Protein AF-A0A644X1V3-F1 (afdb_monomer_lite)

Structure (mmCIF, N/CA/C/O backbone):
data_AF-A0A644X1V3-F1
#
_entry.id   AF-A0A644X1V3-F1
#
loop_
_atom_site.group_PDB
_atom_site.id
_atom_site.type_symbol
_atom_site.label_atom_id
_atom_site.label_alt_id
_atom_site.label_comp_id
_atom_site.label_asym_id
_atom_site.label_entity_id
_atom_site.label_seq_id
_atom_site.pdbx_PDB_ins_code
_atom_site.Cartn_x
_atom_site.Cartn_y
_atom_site.Cartn_z
_atom_site.occupancy
_atom_site.B_iso_or_equiv
_atom_site.auth_seq_id
_atom_site.auth_comp_id
_atom_site.auth_asym_id
_atom_site.auth_atom_id
_atom_site.pdbx_PDB_model_num
ATOM 1 N N . MET A 1 1 ? 29.299 16.923 -28.410 1.00 40.97 1 MET A N 1
ATOM 2 C CA . MET A 1 1 ? 30.178 16.324 -29.440 1.00 40.97 1 MET A CA 1
ATOM 3 C C . MET A 1 1 ? 30.472 14.906 -29.011 1.00 40.97 1 MET A C 1
ATOM 5 O O . MET A 1 1 ? 30.813 14.714 -27.851 1.00 40.97 1 MET A O 1
ATOM 9 N N . ILE A 1 2 ? 30.303 13.938 -29.901 1.00 34.59 2 ILE A N 1
ATOM 10 C CA . ILE A 1 2 ? 30.653 12.537 -29.640 1.00 34.59 2 ILE A CA 1
ATOM 11 C C . ILE A 1 2 ? 31.732 12.106 -30.628 1.00 34.59 2 ILE A C 1
ATOM 13 O O . ILE A 1 2 ? 31.827 12.639 -31.734 1.00 34.59 2 ILE A O 1
ATOM 17 N N . LEU A 1 3 ? 32.589 11.189 -30.187 1.00 32.00 3 LEU A N 1
ATOM 18 C CA . LEU A 1 3 ? 33.641 10.607 -31.011 1.00 32.00 3 LEU A CA 1
ATOM 19 C C . LEU A 1 3 ? 33.051 9.443 -31.802 1.00 32.00 3 LEU A C 1
ATOM 21 O O . LEU A 1 3 ? 32.650 8.438 -31.219 1.00 32.00 3 LEU A O 1
ATOM 25 N N . VAL A 1 4 ? 33.022 9.580 -33.123 1.00 39.09 4 VAL A N 1
ATOM 26 C CA . VAL A 1 4 ? 32.646 8.506 -34.046 1.00 39.09 4 VAL A CA 1
ATOM 27 C C . VAL A 1 4 ? 33.849 8.259 -34.950 1.00 39.09 4 VAL A C 1
ATOM 29 O O . VAL A 1 4 ? 34.365 9.182 -35.573 1.00 39.09 4 VAL A O 1
ATOM 32 N N . ASN A 1 5 ? 34.362 7.024 -34.958 1.00 36.72 5 ASN A N 1
ATOM 33 C CA . ASN A 1 5 ? 35.533 6.609 -35.747 1.00 36.72 5 ASN A CA 1
ATOM 34 C C . ASN A 1 5 ? 36.757 7.543 -35.618 1.00 36.72 5 ASN A C 1
ATOM 36 O O . ASN A 1 5 ? 37.426 7.857 -36.600 1.00 36.72 5 ASN A O 1
ATOM 40 N N . GLY A 1 6 ? 37.041 8.022 -34.402 1.00 41.38 6 GLY A N 1
ATOM 41 C CA . GLY A 1 6 ? 38.210 8.865 -34.126 1.00 41.38 6 GLY A CA 1
ATOM 42 C C . GLY A 1 6 ? 38.095 10.322 -34.591 1.00 41.38 6 GLY A C 1
ATOM 43 O O . GLY A 1 6 ? 39.046 11.079 -34.417 1.00 41.38 6 GLY A O 1
ATOM 44 N N . ARG A 1 7 ? 36.945 10.753 -35.128 1.00 32.66 7 ARG A N 1
ATOM 45 C CA . ARG A 1 7 ? 36.667 12.161 -35.449 1.00 32.66 7 ARG A CA 1
ATOM 46 C C . ARG A 1 7 ? 35.609 12.712 -34.496 1.00 32.66 7 ARG A C 1
ATOM 48 O O . ARG A 1 7 ? 34.657 12.021 -34.131 1.00 32.66 7 ARG A O 1
ATOM 55 N N . LYS A 1 8 ? 35.804 13.951 -34.033 1.00 42.22 8 LYS A N 1
ATOM 56 C CA . LYS A 1 8 ? 34.824 14.633 -33.179 1.00 42.22 8 LYS A CA 1
ATOM 57 C C . LYS A 1 8 ? 33.727 15.213 -34.064 1.00 42.22 8 LYS A C 1
ATOM 59 O O . LYS A 1 8 ? 33.978 16.178 -34.778 1.00 42.22 8 LYS A O 1
ATOM 64 N N . GLU A 1 9 ? 32.520 14.668 -33.968 1.00 44.03 9 GLU A N 1
ATOM 65 C CA . GLU A 1 9 ? 31.362 15.197 -34.689 1.00 44.03 9 GLU A CA 1
ATOM 66 C C . GLU A 1 9 ? 30.437 15.995 -33.760 1.00 44.03 9 GLU A C 1
ATOM 68 O O . GLU A 1 9 ? 30.219 15.666 -32.581 1.00 44.03 9 GLU A O 1
ATOM 73 N N . LYS A 1 10 ? 29.911 17.101 -34.298 1.00 37.00 10 LYS A N 1
ATOM 74 C CA . LYS A 1 10 ? 28.931 17.965 -33.641 1.00 37.00 10 LYS A CA 1
ATOM 75 C C . LYS A 1 10 ? 27.544 17.512 -34.094 1.00 37.00 10 LYS A C 1
ATOM 77 O O . LYS A 1 10 ? 27.175 17.701 -35.244 1.00 37.00 10 LYS A O 1
ATOM 82 N N . VAL A 1 11 ? 26.802 16.883 -33.189 1.00 42.78 11 VAL A N 1
ATOM 83 C CA . VAL A 1 11 ? 25.419 16.472 -33.449 1.00 42.78 11 VAL A CA 1
ATOM 84 C C . VAL A 1 11 ? 24.533 17.686 -33.190 1.00 42.78 11 VAL A C 1
ATOM 86 O O . VAL A 1 11 ? 24.383 18.098 -32.039 1.00 42.78 11 VAL A O 1
ATOM 89 N N . GLU A 1 12 ? 24.011 18.306 -34.244 1.00 36.41 12 GLU A N 1
ATOM 90 C CA . GLU A 1 12 ? 23.001 19.358 -34.115 1.00 36.41 12 GLU A CA 1
ATOM 91 C C . GLU A 1 12 ? 21.610 18.719 -34.021 1.00 36.41 12 GLU A C 1
ATOM 93 O O . GLU A 1 12 ? 21.271 17.833 -34.802 1.00 36.41 12 GLU A O 1
ATOM 98 N N . GLY A 1 13 ? 20.831 19.127 -33.012 1.00 35.94 13 GLY A N 1
ATOM 99 C CA . GLY A 1 13 ? 19.434 18.707 -32.825 1.00 35.94 13 GLY A CA 1
ATOM 100 C C . GLY A 1 13 ? 19.108 17.930 -31.544 1.00 35.94 13 GLY A C 1
ATOM 101 O O . GLY A 1 13 ? 17.934 17.756 -31.244 1.00 35.94 13 GLY A O 1
ATOM 102 N N . PHE A 1 14 ? 20.092 17.511 -30.743 1.00 33.38 14 PHE A N 1
ATOM 103 C CA . PHE A 1 14 ? 19.828 16.890 -29.437 1.00 33.38 14 PHE A CA 1
ATOM 104 C C . PHE A 1 14 ? 20.387 17.754 -28.307 1.00 33.38 14 PHE A C 1
ATOM 106 O O . PHE A 1 14 ? 21.591 17.760 -28.043 1.00 33.38 14 PHE A O 1
ATOM 113 N N . ALA A 1 15 ? 19.503 18.478 -27.617 1.00 35.91 15 ALA A N 1
ATOM 114 C CA . ALA A 1 15 ? 19.828 19.005 -26.299 1.00 35.91 15 ALA A CA 1
ATOM 115 C C . ALA A 1 15 ? 20.114 17.813 -25.361 1.00 35.91 15 ALA A C 1
ATOM 117 O O . ALA A 1 15 ? 19.319 16.869 -25.330 1.00 35.91 15 ALA A O 1
ATOM 118 N N . PRO A 1 16 ? 21.234 17.801 -24.617 1.00 38.44 16 PRO A N 1
ATOM 119 C CA . PRO A 1 16 ? 21.506 16.720 -23.680 1.00 38.44 16 PRO A CA 1
ATOM 120 C C . PRO A 1 16 ? 20.435 16.714 -22.582 1.00 38.44 16 PRO A C 1
ATOM 122 O O . PRO A 1 16 ? 20.238 17.716 -21.891 1.00 38.44 16 PRO A O 1
ATOM 125 N N . LEU A 1 17 ? 19.737 15.584 -22.426 1.00 40.28 17 LEU A N 1
ATOM 126 C CA . LEU A 1 17 ? 18.836 15.347 -21.297 1.00 40.28 17 LEU A CA 1
ATOM 127 C C . LEU A 1 17 ? 19.671 15.361 -20.008 1.00 40.28 17 LEU A C 1
ATOM 129 O O . LEU A 1 17 ? 20.573 14.547 -19.835 1.00 40.28 17 LEU A O 1
ATOM 133 N N . LYS A 1 18 ? 19.384 16.318 -19.122 1.00 37.59 18 LYS A N 1
ATOM 134 C CA . LYS A 1 18 ? 20.176 16.650 -17.924 1.00 37.59 18 LYS A CA 1
ATOM 135 C C . LYS A 1 18 ? 19.964 15.714 -16.713 1.00 37.59 18 LYS A C 1
ATOM 137 O O . LYS A 1 18 ? 20.206 16.152 -15.597 1.00 37.59 18 LYS A O 1
ATOM 142 N N . ASN A 1 19 ? 19.512 14.469 -16.892 1.00 45.91 19 ASN A N 1
ATOM 143 C CA . ASN A 1 19 ? 19.208 13.577 -15.760 1.00 45.91 19 ASN A CA 1
ATOM 144 C C . ASN A 1 19 ? 20.054 12.299 -15.747 1.00 45.91 19 ASN A C 1
ATOM 146 O O . ASN A 1 19 ? 20.168 11.611 -16.761 1.00 45.91 19 ASN A O 1
ATOM 150 N N . ASP A 1 20 ? 20.537 11.943 -14.553 1.00 45.28 20 ASP A N 1
ATOM 151 C CA . ASP A 1 20 ? 21.383 10.772 -14.268 1.00 45.28 20 ASP A CA 1
ATOM 152 C C . ASP A 1 20 ? 20.759 9.441 -14.720 1.00 45.28 20 ASP A C 1
ATOM 154 O O . ASP A 1 20 ? 21.463 8.537 -15.165 1.00 45.28 20 ASP A O 1
ATOM 158 N N . LEU A 1 21 ? 19.424 9.353 -14.727 1.00 37.41 21 LEU A N 1
ATOM 159 C CA . LEU A 1 21 ? 18.680 8.184 -15.205 1.00 37.41 21 LEU A CA 1
ATOM 160 C C . LEU A 1 21 ? 18.910 7.910 -16.703 1.00 37.41 21 LEU A C 1
ATOM 162 O O . LEU A 1 21 ? 19.005 6.759 -17.122 1.00 37.41 21 LEU A O 1
ATOM 166 N N . ALA A 1 22 ? 19.040 8.962 -17.522 1.00 40.19 22 ALA A N 1
ATOM 167 C CA . ALA A 1 22 ? 19.321 8.813 -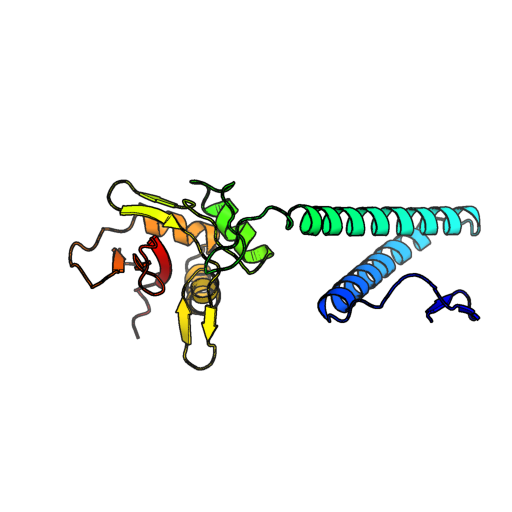18.949 1.00 40.19 22 ALA A CA 1
ATOM 168 C C . ALA A 1 22 ? 20.748 8.293 -19.184 1.00 40.19 22 ALA A C 1
ATOM 170 O O . ALA A 1 22 ? 20.976 7.511 -20.105 1.00 40.19 22 ALA A O 1
ATOM 171 N N . ALA A 1 23 ? 21.697 8.680 -18.327 1.00 41.28 23 ALA A N 1
ATOM 172 C CA . ALA A 1 23 ? 23.065 8.175 -18.368 1.00 41.28 23 ALA A CA 1
ATOM 173 C C . ALA A 1 23 ? 23.150 6.703 -17.914 1.00 41.28 23 ALA A C 1
ATOM 175 O O . ALA A 1 23 ? 23.859 5.911 -18.536 1.00 41.28 23 ALA A O 1
ATOM 176 N N . GLU A 1 24 ? 22.384 6.316 -16.890 1.00 43.47 24 GLU A N 1
ATOM 177 C CA . GLU A 1 24 ? 22.304 4.938 -16.382 1.00 43.47 24 GLU A CA 1
ATOM 178 C C . GLU A 1 24 ? 21.718 3.971 -17.426 1.00 43.47 24 GLU A C 1
ATOM 180 O O . GLU A 1 24 ? 22.301 2.924 -17.714 1.00 43.47 24 GLU A O 1
ATOM 185 N N . ILE A 1 25 ? 20.633 4.372 -18.094 1.00 48.41 25 ILE A N 1
ATOM 186 C CA . ILE A 1 25 ? 19.990 3.603 -19.173 1.00 48.41 25 ILE A CA 1
ATOM 187 C C . ILE A 1 25 ? 20.939 3.393 -20.363 1.00 48.41 25 ILE A C 1
ATOM 189 O O . ILE A 1 25 ? 20.995 2.302 -20.937 1.00 48.41 25 ILE A O 1
ATOM 193 N N . VAL A 1 26 ? 21.699 4.427 -20.740 1.00 49.09 26 VAL A N 1
ATOM 194 C CA . VAL A 1 26 ? 22.696 4.335 -21.819 1.00 49.09 26 VAL A CA 1
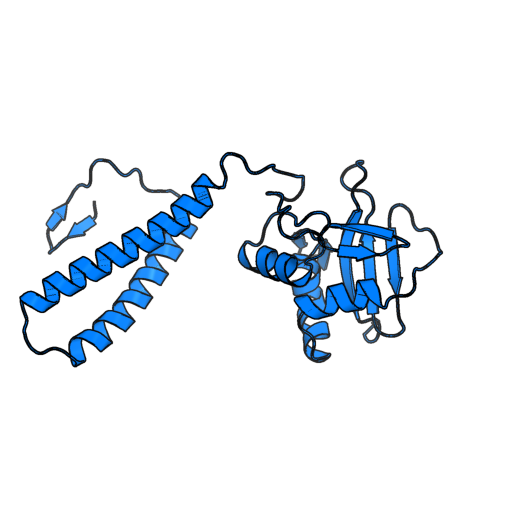ATOM 195 C C . VAL A 1 26 ? 23.829 3.381 -21.425 1.00 49.09 26 VAL A C 1
ATOM 197 O O . VAL A 1 26 ? 24.220 2.536 -22.231 1.00 49.09 26 VAL A O 1
ATOM 200 N N . SER A 1 27 ? 24.290 3.449 -20.174 1.00 54.91 27 SER A N 1
ATOM 201 C CA . SER A 1 27 ? 25.335 2.574 -19.626 1.00 54.91 27 SER A CA 1
ATOM 202 C C . SER A 1 27 ? 24.924 1.095 -19.612 1.00 54.91 27 SER A C 1
ATOM 204 O O . SER A 1 27 ? 25.688 0.236 -20.062 1.00 54.91 27 SER A O 1
ATOM 206 N N . ASP A 1 28 ? 23.717 0.772 -19.147 1.00 53.00 28 ASP A N 1
ATOM 207 C CA . ASP A 1 28 ? 23.237 -0.614 -19.093 1.00 53.00 28 ASP A CA 1
ATOM 208 C C . ASP A 1 28 ? 22.979 -1.202 -20.485 1.00 53.00 28 ASP A C 1
ATOM 210 O O . ASP A 1 28 ? 23.286 -2.375 -20.738 1.00 53.00 28 ASP A O 1
ATOM 214 N N . TYR A 1 29 ? 22.498 -0.379 -21.421 1.00 59.22 29 TYR A N 1
ATOM 215 C CA . TYR A 1 29 ? 22.377 -0.767 -22.822 1.00 59.22 29 TYR A CA 1
ATOM 216 C C . TYR A 1 29 ? 23.743 -1.093 -23.438 1.00 59.22 29 TYR A C 1
ATOM 218 O O . TYR A 1 29 ? 23.898 -2.146 -24.065 1.00 59.22 29 TYR A O 1
ATOM 226 N N . ASP A 1 30 ? 24.743 -0.230 -23.242 1.00 57.53 30 ASP A N 1
ATOM 227 C CA . ASP A 1 30 ? 26.086 -0.446 -23.783 1.00 57.53 30 ASP A CA 1
ATOM 228 C C . ASP A 1 30 ? 26.740 -1.698 -23.172 1.00 57.53 30 ASP A C 1
ATOM 230 O O . ASP A 1 30 ? 27.321 -2.504 -23.901 1.00 57.53 30 ASP A O 1
ATOM 234 N N . ARG A 1 31 ? 26.545 -1.968 -21.872 1.00 61.38 31 ARG A N 1
ATOM 235 C CA . ARG A 1 31 ? 27.016 -3.211 -21.223 1.00 61.38 31 ARG A CA 1
ATOM 236 C C . ARG A 1 31 ? 26.372 -4.472 -21.801 1.00 61.38 31 ARG A C 1
ATOM 238 O O . ARG A 1 31 ? 27.063 -5.465 -22.045 1.00 61.38 31 ARG A O 1
ATOM 245 N N . LEU A 1 32 ? 25.054 -4.464 -22.010 1.00 57.28 32 LEU A N 1
ATOM 246 C CA . LEU A 1 32 ? 24.339 -5.589 -22.623 1.00 57.28 32 LEU A CA 1
ATOM 247 C C . LEU A 1 32 ? 24.784 -5.806 -24.071 1.00 57.28 32 LEU A C 1
ATOM 249 O O . LEU A 1 32 ? 24.998 -6.944 -24.496 1.00 57.28 32 LEU A O 1
ATOM 253 N N . TRP A 1 33 ? 24.985 -4.717 -24.809 1.00 63.09 33 TRP A N 1
ATOM 254 C CA . TRP A 1 33 ? 25.452 -4.750 -26.185 1.00 63.09 33 TRP A CA 1
ATOM 255 C C . TRP A 1 33 ? 26.866 -5.330 -26.320 1.00 63.09 33 TRP A C 1
ATOM 257 O O . TRP A 1 33 ? 27.116 -6.154 -27.204 1.00 63.09 33 TRP A O 1
ATOM 267 N N . GLU A 1 34 ? 27.785 -4.978 -25.420 1.00 63.44 34 GLU A N 1
ATOM 268 C CA . GLU A 1 34 ? 29.136 -5.550 -25.401 1.00 63.44 34 GLU A CA 1
ATOM 269 C C . GLU A 1 34 ? 29.113 -7.065 -25.143 1.00 63.44 34 GLU A C 1
ATOM 271 O O . GLU A 1 34 ? 29.794 -7.829 -25.831 1.00 63.44 34 GLU A O 1
ATOM 276 N N . ARG A 1 35 ? 28.257 -7.540 -24.228 1.00 62.16 35 ARG A N 1
ATOM 277 C CA . ARG A 1 35 ? 28.095 -8.982 -23.960 1.00 62.16 35 ARG A CA 1
ATOM 278 C C . ARG A 1 35 ? 27.552 -9.740 -25.172 1.00 62.16 35 ARG A C 1
ATOM 280 O O . ARG A 1 35 ? 28.082 -10.793 -25.528 1.00 62.16 35 ARG A O 1
ATOM 287 N N . VAL A 1 36 ? 26.512 -9.208 -25.808 1.00 57.50 36 VAL A N 1
ATOM 288 C CA . VAL A 1 36 ? 25.867 -9.836 -26.971 1.00 57.50 36 VAL A CA 1
ATOM 289 C C . VAL A 1 36 ? 26.797 -9.823 -28.188 1.00 57.50 36 VAL A C 1
ATOM 291 O O . VAL A 1 36 ? 26.967 -10.850 -28.845 1.00 57.50 36 VAL A O 1
ATOM 294 N N . SER A 1 37 ? 27.473 -8.702 -28.456 1.00 59.09 37 SER A N 1
ATOM 295 C CA . SER A 1 37 ? 28.379 -8.570 -29.604 1.00 59.09 37 SER A CA 1
ATOM 296 C C . SER A 1 37 ? 29.628 -9.450 -29.486 1.00 59.09 37 SER A C 1
ATOM 298 O O . SER A 1 37 ? 30.090 -9.993 -30.491 1.00 59.09 37 SER A O 1
ATOM 300 N N . LYS A 1 38 ? 30.151 -9.658 -28.271 1.00 61.72 38 LYS A N 1
ATOM 301 C CA . LYS A 1 38 ? 31.284 -10.559 -28.015 1.00 61.72 38 LYS A CA 1
ATOM 302 C C . LYS A 1 38 ? 30.944 -12.022 -28.313 1.00 61.72 38 LYS A C 1
ATOM 304 O O . LYS A 1 38 ? 31.779 -12.731 -28.868 1.00 61.72 38 LYS A O 1
ATOM 309 N N . ASN A 1 39 ? 29.723 -12.457 -27.995 1.00 60.00 39 ASN A N 1
ATOM 310 C CA . ASN A 1 39 ? 29.251 -13.806 -28.316 1.00 60.00 39 ASN A CA 1
ATOM 311 C C . ASN A 1 39 ? 28.959 -13.978 -29.809 1.00 60.00 39 ASN A C 1
ATOM 313 O O . ASN A 1 39 ? 29.339 -14.993 -30.381 1.00 60.00 39 ASN A O 1
ATOM 317 N N . LEU A 1 40 ? 28.370 -12.974 -30.461 1.00 58.72 40 LEU A N 1
ATOM 318 C CA . LEU A 1 40 ? 28.141 -13.009 -31.908 1.00 58.72 40 LEU A CA 1
ATOM 319 C C . LEU A 1 40 ? 29.467 -13.068 -32.690 1.00 58.72 40 LEU A C 1
ATOM 321 O O . LEU A 1 40 ? 29.567 -13.809 -33.664 1.00 58.72 40 LEU A O 1
ATOM 325 N N . LYS A 1 41 ? 30.513 -12.346 -32.239 1.00 60.97 41 LYS A N 1
ATOM 326 C CA . LYS A 1 41 ? 31.832 -12.286 -32.916 1.00 60.97 41 LYS A CA 1
ATOM 327 C C . LYS A 1 41 ? 32.555 -13.632 -32.920 1.00 60.97 41 LYS A C 1
ATOM 329 O O . LYS A 1 41 ? 33.437 -13.832 -33.744 1.00 60.97 41 LYS A O 1
ATOM 334 N N . LYS A 1 42 ? 32.189 -14.543 -32.013 1.00 59.47 42 LYS A N 1
ATOM 335 C CA . LYS A 1 42 ? 32.702 -15.920 -31.985 1.00 59.47 42 LYS A CA 1
ATOM 336 C C . LYS A 1 42 ? 32.059 -16.832 -33.032 1.00 59.47 42 LYS A C 1
ATOM 338 O O . LYS A 1 42 ? 32.609 -17.891 -33.295 1.00 59.47 42 LYS A O 1
ATOM 343 N N . ILE A 1 43 ? 30.902 -16.459 -33.580 1.00 54.88 43 ILE A N 1
ATOM 344 C CA . ILE A 1 43 ? 30.055 -17.346 -34.392 1.00 54.88 43 ILE A CA 1
ATOM 345 C C . ILE A 1 43 ? 30.242 -17.101 -35.902 1.00 54.88 43 ILE A C 1
ATOM 347 O O . ILE A 1 43 ? 29.904 -17.969 -36.698 1.00 54.88 43 ILE A O 1
ATOM 351 N N . VAL A 1 44 ? 30.791 -15.954 -36.325 1.00 56.50 44 VAL A N 1
ATOM 352 C CA . VAL A 1 44 ? 30.786 -15.536 -37.743 1.00 56.50 44 VAL A CA 1
ATOM 353 C C . VAL A 1 44 ? 32.178 -15.068 -38.195 1.00 56.50 44 VAL A C 1
ATOM 355 O O . VAL A 1 44 ? 32.777 -14.221 -37.535 1.00 56.50 44 VAL A O 1
ATOM 358 N N . SER A 1 45 ? 32.693 -15.605 -39.313 1.00 55.09 45 SER A N 1
ATOM 359 C CA . SER A 1 45 ? 34.091 -15.436 -39.766 1.00 55.09 45 SER A CA 1
ATOM 360 C C . SER A 1 45 ? 34.334 -14.430 -40.904 1.00 55.09 45 SER A C 1
ATOM 362 O O . SER A 1 45 ? 35.469 -14.317 -41.356 1.00 55.09 45 SER A O 1
ATOM 364 N N . GLU A 1 46 ? 33.341 -13.661 -41.362 1.00 57.38 46 GLU A N 1
ATOM 365 C CA . GLU A 1 46 ? 33.515 -12.715 -42.483 1.00 57.38 46 GLU A CA 1
ATOM 366 C C . GLU A 1 46 ? 33.243 -11.264 -42.075 1.00 57.38 46 GLU A C 1
ATOM 368 O O . GLU A 1 46 ? 32.221 -10.947 -41.465 1.00 57.38 46 GLU A O 1
ATOM 373 N N . LYS A 1 47 ? 34.202 -10.374 -42.369 1.00 57.28 47 LYS A N 1
ATOM 374 C CA . LYS A 1 47 ? 34.364 -9.093 -41.661 1.00 57.28 47 LYS A CA 1
ATOM 375 C C . LYS A 1 47 ? 33.476 -7.937 -42.139 1.00 57.28 47 LYS A C 1
ATOM 377 O O . LYS A 1 47 ? 33.219 -7.060 -41.321 1.00 57.28 47 LYS A O 1
ATOM 382 N N . ASP A 1 48 ? 32.914 -7.951 -43.349 1.00 53.69 48 ASP A N 1
ATOM 383 C CA . ASP A 1 48 ? 32.246 -6.746 -43.883 1.00 53.69 48 ASP A CA 1
ATOM 384 C C . ASP A 1 48 ? 30.708 -6.790 -43.812 1.00 53.69 48 ASP A C 1
ATOM 386 O O . ASP A 1 48 ? 30.078 -5.875 -43.275 1.00 53.69 48 ASP A O 1
ATOM 390 N N . THR A 1 49 ? 30.073 -7.894 -44.215 1.00 55.22 49 THR A N 1
ATOM 391 C CA . THR A 1 49 ? 28.607 -8.077 -44.117 1.00 55.22 49 THR A CA 1
ATOM 392 C C . THR A 1 49 ? 28.131 -8.137 -42.658 1.00 55.22 49 THR A C 1
ATOM 394 O O . THR A 1 49 ? 27.023 -7.723 -42.302 1.00 55.22 49 THR A O 1
ATOM 397 N N . TYR A 1 50 ? 29.001 -8.628 -41.778 1.00 53.97 50 TYR A N 1
ATOM 398 C CA . TYR A 1 50 ? 28.736 -8.830 -40.361 1.00 53.97 50 TYR A CA 1
ATOM 399 C C . TYR A 1 50 ? 28.672 -7.516 -39.568 1.00 53.97 50 TYR A C 1
ATOM 401 O O . TYR A 1 50 ? 27.747 -7.316 -38.778 1.00 53.97 50 TYR A O 1
ATOM 409 N N . LEU A 1 51 ? 29.598 -6.581 -39.812 1.00 55.06 51 LEU A N 1
ATOM 410 C CA . LEU A 1 51 ? 29.607 -5.272 -39.145 1.00 55.06 51 LEU A CA 1
ATOM 411 C C . LEU A 1 51 ? 28.372 -4.437 -39.508 1.00 55.06 51 LEU A C 1
ATOM 413 O O . LEU A 1 51 ? 27.801 -3.768 -38.639 1.00 55.06 51 LEU A O 1
ATOM 417 N N . TYR A 1 52 ? 27.912 -4.531 -40.759 1.00 53.44 52 TYR A N 1
ATOM 418 C CA . TYR A 1 52 ? 26.675 -3.896 -41.213 1.00 53.44 52 TYR A CA 1
ATOM 419 C C . TYR A 1 52 ? 25.437 -4.476 -40.509 1.00 53.44 52 TYR A C 1
ATOM 421 O O . TYR A 1 52 ? 24.634 -3.731 -39.938 1.00 53.44 52 TYR A O 1
ATOM 429 N N . ASN A 1 53 ? 25.311 -5.806 -40.461 1.00 58.69 53 ASN A N 1
ATOM 430 C CA . ASN A 1 53 ? 24.186 -6.478 -39.803 1.00 58.69 53 ASN A CA 1
ATOM 431 C C . ASN A 1 53 ? 24.151 -6.227 -38.290 1.00 58.69 53 ASN A C 1
ATOM 433 O O . ASN A 1 53 ? 23.078 -6.011 -37.722 1.00 58.69 53 ASN A O 1
ATOM 437 N N . ILE A 1 54 ? 25.316 -6.167 -37.644 1.00 59.44 54 ILE A N 1
ATOM 438 C CA . ILE A 1 54 ? 25.436 -5.813 -36.230 1.00 59.44 54 ILE A CA 1
ATOM 439 C C . ILE A 1 54 ? 25.049 -4.362 -35.975 1.00 59.44 54 ILE A C 1
ATOM 441 O O . ILE A 1 54 ? 24.310 -4.090 -35.032 1.00 59.44 54 ILE A O 1
ATOM 445 N N . SER A 1 55 ? 25.484 -3.430 -36.818 1.00 58.72 55 SER A N 1
ATOM 446 C CA . SER A 1 55 ? 25.118 -2.017 -36.679 1.00 58.72 55 SER A CA 1
ATOM 447 C C . SER A 1 55 ? 23.613 -1.811 -36.871 1.00 58.72 55 SER A C 1
ATOM 449 O O . SER A 1 55 ? 22.978 -1.089 -36.100 1.00 58.72 55 SER A O 1
ATOM 451 N N . LYS A 1 56 ? 23.010 -2.530 -37.828 1.00 59.12 56 LYS A N 1
ATOM 452 C CA . LYS A 1 56 ? 21.560 -2.547 -38.067 1.00 59.12 56 LYS A CA 1
ATOM 453 C C . LYS A 1 56 ? 20.790 -3.161 -36.896 1.00 59.12 56 LYS A C 1
ATOM 455 O O . LYS A 1 56 ? 19.734 -2.647 -36.532 1.00 59.12 56 LYS A O 1
ATOM 460 N N . LEU A 1 57 ? 21.313 -4.221 -36.277 1.00 57.66 57 LEU A N 1
ATOM 461 C CA . LEU A 1 57 ? 20.715 -4.830 -35.089 1.00 57.66 57 LEU A CA 1
ATOM 462 C C . LEU A 1 57 ? 20.830 -3.909 -33.867 1.00 57.66 57 LEU A C 1
ATOM 464 O O . LEU A 1 57 ? 19.833 -3.716 -33.175 1.00 57.66 57 LEU A O 1
ATOM 468 N N . LYS A 1 58 ? 21.987 -3.259 -33.664 1.00 61.91 58 LYS A N 1
ATOM 469 C CA . LYS A 1 58 ? 22.179 -2.229 -32.630 1.00 61.91 58 LYS A CA 1
ATOM 470 C C . LYS A 1 58 ? 21.147 -1.123 -32.793 1.00 61.91 58 LYS A C 1
ATOM 472 O O . LYS A 1 58 ? 20.492 -0.746 -31.830 1.00 61.91 58 LYS A O 1
ATOM 477 N N . LEU A 1 59 ? 20.972 -0.625 -34.016 1.00 54.56 59 LEU A N 1
ATOM 478 C CA . LEU A 1 59 ? 20.021 0.440 -34.308 1.00 54.56 59 LEU A CA 1
ATOM 479 C C . LEU A 1 59 ? 18.574 -0.010 -34.069 1.00 54.56 59 LEU A C 1
ATOM 481 O O . LEU A 1 59 ? 17.838 0.691 -33.384 1.00 54.56 59 LEU A O 1
ATOM 485 N N . LYS A 1 60 ? 18.185 -1.209 -34.526 1.00 60.97 60 LYS A N 1
ATOM 486 C CA . LYS A 1 60 ? 16.853 -1.782 -34.254 1.00 60.97 60 LYS A CA 1
ATOM 487 C C . LYS A 1 60 ? 16.581 -1.941 -32.757 1.00 60.97 60 LYS A C 1
ATOM 489 O O . LYS A 1 60 ? 15.483 -1.632 -32.306 1.00 60.97 60 LYS A O 1
ATOM 494 N N . MET A 1 61 ? 17.565 -2.397 -31.983 1.00 57.91 61 MET A N 1
ATOM 495 C CA . MET A 1 61 ? 17.431 -2.548 -30.533 1.00 57.91 61 MET A CA 1
ATOM 496 C C . MET A 1 61 ? 17.335 -1.191 -29.825 1.00 57.91 61 MET A C 1
ATOM 498 O O . MET A 1 61 ? 16.471 -1.035 -28.966 1.00 57.91 61 MET A O 1
ATOM 502 N N . ARG A 1 62 ? 18.130 -0.189 -30.235 1.00 60.62 62 ARG A N 1
ATOM 503 C CA . ARG A 1 62 ? 18.011 1.197 -29.737 1.00 60.62 62 ARG A CA 1
ATOM 504 C C . ARG A 1 62 ? 16.652 1.801 -30.065 1.00 60.62 62 ARG A C 1
ATOM 506 O O . ARG A 1 62 ? 16.037 2.381 -29.184 1.00 60.62 62 ARG A O 1
ATOM 513 N N . MET A 1 63 ? 16.163 1.631 -31.292 1.00 54.06 63 MET A N 1
ATOM 514 C CA . MET A 1 63 ? 14.848 2.126 -31.711 1.00 54.06 63 MET A CA 1
ATOM 515 C C . MET A 1 63 ? 13.708 1.426 -30.965 1.00 54.06 63 MET A C 1
ATOM 517 O O . MET A 1 63 ? 12.729 2.074 -30.611 1.00 54.06 63 MET A O 1
ATOM 521 N N . LYS A 1 64 ? 13.835 0.125 -30.668 1.00 63.44 64 LYS A N 1
ATOM 522 C CA . LYS A 1 64 ? 12.851 -0.616 -29.864 1.00 63.44 64 LYS A CA 1
ATOM 523 C C . LYS A 1 64 ? 12.856 -0.185 -28.393 1.00 63.44 64 LYS A C 1
ATOM 525 O O . LYS A 1 64 ? 11.797 -0.015 -27.809 1.00 63.44 64 LYS A O 1
ATOM 530 N N . ALA A 1 65 ? 14.031 0.020 -27.798 1.00 57.34 65 ALA A N 1
ATOM 531 C CA . ALA A 1 65 ? 14.148 0.522 -26.428 1.00 57.34 65 ALA A CA 1
ATOM 532 C C . ALA A 1 65 ? 13.648 1.972 -26.307 1.00 57.34 65 ALA A C 1
ATOM 534 O O . ALA A 1 65 ? 12.904 2.285 -25.384 1.00 57.34 65 ALA A O 1
ATOM 535 N N . ALA A 1 66 ? 13.995 2.826 -27.275 1.00 56.62 66 ALA A N 1
ATOM 536 C CA . ALA A 1 66 ? 13.524 4.204 -27.339 1.00 56.62 66 ALA A CA 1
ATOM 537 C C . ALA A 1 66 ? 12.012 4.286 -27.589 1.00 56.62 66 ALA A C 1
ATOM 539 O O . ALA A 1 66 ? 11.369 5.115 -26.969 1.00 56.62 66 ALA A O 1
ATOM 540 N N . SER A 1 67 ? 11.429 3.422 -28.431 1.00 49.84 67 SER A N 1
ATOM 541 C CA . SER A 1 67 ? 9.965 3.361 -28.610 1.00 49.84 67 SER A CA 1
ATOM 542 C C . SER A 1 67 ? 9.246 2.843 -27.368 1.00 49.84 67 SER A C 1
ATOM 544 O O . SER A 1 67 ? 8.255 3.436 -26.985 1.00 49.84 67 SER A O 1
ATOM 546 N N . LEU A 1 68 ? 9.778 1.837 -26.667 1.00 56.50 68 LEU A N 1
ATOM 547 C CA . LEU A 1 68 ? 9.224 1.387 -25.382 1.00 56.50 68 LEU A CA 1
ATOM 548 C C . LEU A 1 68 ? 9.263 2.489 -24.311 1.00 56.50 68 LEU A C 1
ATOM 550 O O . LEU A 1 68 ? 8.316 2.621 -23.546 1.00 56.50 68 LEU A O 1
ATOM 554 N N . GLN A 1 69 ? 10.334 3.288 -24.267 1.00 56.44 69 GLN A N 1
ATOM 555 C CA . GLN A 1 69 ? 10.434 4.448 -23.374 1.00 56.44 69 GLN A CA 1
ATOM 556 C C . GLN A 1 69 ? 9.565 5.620 -23.831 1.00 56.44 69 GLN A C 1
ATOM 558 O O . GLN A 1 69 ? 9.008 6.313 -22.991 1.00 56.44 69 GLN A O 1
ATOM 563 N N . LEU A 1 70 ? 9.419 5.840 -25.139 1.00 49.38 70 LEU A N 1
ATOM 564 C CA . LEU A 1 70 ? 8.520 6.850 -25.694 1.00 49.38 70 LEU A CA 1
ATOM 565 C C . LEU A 1 70 ? 7.055 6.478 -25.478 1.00 49.38 70 LEU A C 1
ATOM 567 O O . LEU A 1 70 ? 6.304 7.380 -25.162 1.00 49.38 70 LEU A O 1
ATOM 571 N N . ASP A 1 71 ? 6.669 5.203 -25.550 1.00 48.59 71 ASP A N 1
ATOM 572 C CA . ASP A 1 71 ? 5.329 4.717 -25.191 1.00 48.59 71 ASP A CA 1
ATOM 573 C C . ASP A 1 71 ? 5.061 4.885 -23.681 1.00 48.59 71 ASP A C 1
ATOM 575 O O . ASP A 1 71 ? 3.960 5.239 -23.261 1.00 48.59 71 ASP A O 1
ATOM 579 N N . GLU A 1 72 ? 6.089 4.693 -22.845 1.00 51.19 72 GLU A N 1
ATOM 580 C CA . GLU A 1 72 ? 6.041 4.926 -21.391 1.00 51.19 72 GLU A CA 1
ATOM 581 C C . GLU A 1 72 ? 5.982 6.435 -21.043 1.00 51.19 72 GLU A C 1
ATOM 583 O O . GLU A 1 72 ? 5.446 6.811 -20.000 1.00 51.19 72 GLU A O 1
ATOM 588 N N . LEU A 1 73 ? 6.479 7.307 -21.933 1.00 45.22 73 LEU A N 1
ATOM 589 C CA . LEU A 1 73 ? 6.420 8.774 -21.836 1.00 45.22 73 LEU A CA 1
ATOM 590 C C . LEU A 1 73 ? 5.180 9.380 -22.520 1.00 45.22 73 LEU A C 1
ATOM 592 O O . LEU A 1 73 ? 4.678 10.402 -22.065 1.00 45.22 73 LEU A O 1
ATOM 596 N N . SER A 1 74 ? 4.654 8.771 -23.583 1.00 43.56 74 SER A N 1
ATOM 597 C CA . SER A 1 74 ? 3.450 9.212 -24.296 1.00 43.56 74 SER A CA 1
ATOM 598 C C . SER A 1 74 ? 2.184 8.745 -23.585 1.00 43.56 74 SER A C 1
ATOM 600 O O .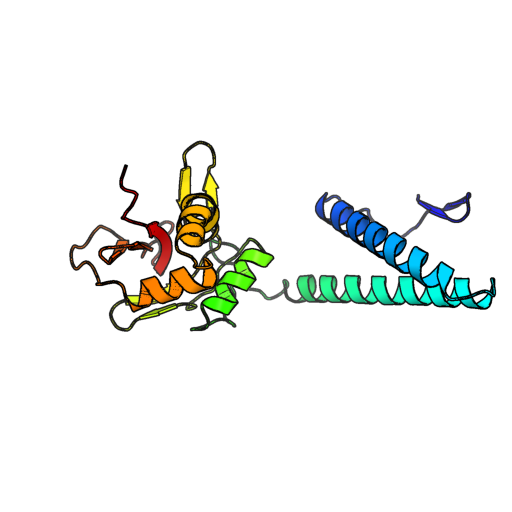 SER A 1 74 ? 1.190 9.465 -23.586 1.00 43.56 74 SER A O 1
ATOM 602 N N . GLY A 1 75 ? 2.243 7.612 -22.876 1.00 44.81 75 GLY A N 1
ATOM 603 C CA . GLY A 1 75 ? 1.234 7.220 -21.892 1.00 44.81 75 GLY A CA 1
ATOM 604 C C . GLY A 1 75 ? 1.168 8.152 -20.673 1.00 44.81 75 GLY A C 1
ATOM 605 O O . GLY A 1 75 ? 0.203 8.083 -19.919 1.00 44.81 75 GLY A O 1
ATOM 606 N N . ALA A 1 76 ? 2.151 9.045 -20.487 1.00 47.59 76 ALA A N 1
ATOM 607 C CA . ALA A 1 76 ? 2.187 10.003 -19.382 1.00 47.59 76 ALA A CA 1
ATOM 608 C C . ALA A 1 76 ? 1.425 11.314 -19.655 1.00 47.59 76 ALA A C 1
ATOM 610 O O . ALA A 1 76 ? 1.299 12.120 -18.736 1.00 47.59 76 ALA A O 1
ATOM 611 N N . ASN A 1 77 ? 0.914 11.541 -20.873 1.00 46.31 77 ASN A N 1
ATOM 612 C CA . ASN A 1 77 ? 0.310 12.832 -21.233 1.00 46.31 77 ASN A CA 1
ATOM 613 C C . ASN A 1 77 ? -1.199 12.960 -20.937 1.00 46.31 77 ASN A C 1
ATOM 615 O O . ASN A 1 77 ? -1.709 14.068 -20.993 1.00 46.31 77 ASN A O 1
ATOM 619 N N . ASP A 1 78 ? -1.872 11.875 -20.533 1.00 56.09 78 ASP A N 1
ATOM 620 C CA . ASP A 1 78 ? -3.262 11.873 -20.020 1.00 56.09 78 ASP A CA 1
ATOM 621 C C . ASP A 1 78 ? -3.392 11.118 -18.680 1.00 56.09 78 ASP A C 1
ATOM 623 O O . ASP A 1 78 ? -4.489 10.811 -18.204 1.00 56.09 78 ASP A O 1
ATOM 627 N N . GLN A 1 79 ? -2.265 10.766 -18.052 1.00 67.44 79 GLN A N 1
ATOM 628 C CA . GLN A 1 79 ? -2.292 9.972 -16.832 1.00 67.44 79 GLN A CA 1
ATOM 629 C C . GLN A 1 79 ? -2.593 10.861 -15.621 1.00 67.44 79 GLN A C 1
ATOM 631 O O . GLN A 1 79 ? -1.762 11.658 -15.192 1.00 67.44 79 GLN A O 1
ATOM 636 N N . GLU A 1 80 ? -3.793 10.695 -15.061 1.00 85.31 80 GLU A N 1
ATOM 637 C CA . GLU A 1 80 ? -4.242 11.367 -13.841 1.00 85.31 80 GLU A CA 1
ATOM 638 C C . GLU A 1 80 ? -3.190 11.239 -12.723 1.00 85.31 80 GLU A C 1
ATOM 640 O O . GLU A 1 80 ? -2.709 10.140 -12.419 1.00 85.31 80 GLU A O 1
ATOM 645 N N . ILE A 1 81 ? -2.828 12.369 -12.111 1.00 89.00 81 ILE A N 1
ATOM 646 C CA . ILE A 1 81 ? -1.859 12.438 -11.014 1.00 89.00 81 ILE A CA 1
ATOM 647 C C . ILE A 1 81 ? -2.611 12.649 -9.702 1.00 89.00 81 ILE A C 1
ATOM 649 O O . ILE A 1 81 ? -3.303 13.650 -9.522 1.00 89.00 81 ILE A O 1
ATOM 653 N N . GLY A 1 82 ? -2.452 11.702 -8.782 1.00 89.56 82 GLY A N 1
ATOM 654 C CA . GLY A 1 82 ? -2.946 11.790 -7.415 1.00 89.56 82 GLY A CA 1
ATOM 655 C C . GLY A 1 82 ? -1.866 12.241 -6.434 1.00 89.56 82 GLY A C 1
ATOM 656 O O . GLY A 1 82 ? -0.727 12.533 -6.804 1.00 89.56 82 GLY A O 1
ATOM 657 N N . ASP A 1 83 ? -2.209 12.227 -5.146 1.00 91.00 83 ASP A N 1
ATOM 658 C CA . ASP A 1 83 ? -1.316 12.650 -4.057 1.00 91.00 83 ASP A CA 1
ATOM 659 C C . ASP A 1 83 ? -0.016 11.815 -3.972 1.00 91.00 83 ASP A C 1
ATOM 661 O O . ASP A 1 83 ? 0.964 12.247 -3.367 1.00 91.00 83 ASP A O 1
ATOM 665 N N . PHE A 1 84 ? 0.004 10.617 -4.571 1.00 91.56 84 PHE A N 1
ATOM 666 C CA . PHE A 1 84 ? 1.139 9.683 -4.554 1.00 91.56 84 PHE A CA 1
ATOM 667 C C . PHE A 1 84 ? 1.855 9.557 -5.910 1.00 91.56 84 PHE A C 1
ATOM 669 O O . PHE A 1 84 ? 2.741 8.711 -6.060 1.00 91.56 84 PHE A O 1
ATOM 676 N N . GLY A 1 85 ? 1.489 10.379 -6.899 1.00 92.06 85 GLY A N 1
ATOM 677 C CA . GLY A 1 85 ? 1.986 10.312 -8.275 1.00 92.06 85 GLY A CA 1
ATOM 678 C C . GLY A 1 85 ? 0.951 9.733 -9.250 1.00 92.06 85 GLY A C 1
ATOM 679 O O . GLY A 1 85 ? -0.247 9.890 -9.018 1.00 92.06 85 GLY A O 1
ATOM 680 N N . PRO A 1 86 ? 1.379 9.075 -10.345 1.00 91.44 86 PRO A N 1
ATOM 681 C CA . PRO A 1 86 ? 0.454 8.564 -11.355 1.00 91.44 86 PRO A CA 1
ATOM 682 C C . PRO A 1 86 ? -0.553 7.555 -10.796 1.00 91.44 86 PRO A C 1
ATOM 684 O O . PRO A 1 86 ? -0.184 6.667 -10.021 1.00 91.44 86 PRO A O 1
ATOM 687 N N . ILE A 1 87 ? -1.811 7.676 -11.219 1.00 95.19 87 ILE A N 1
ATOM 688 C CA . ILE A 1 87 ? -2.895 6.766 -10.845 1.00 95.19 87 ILE A CA 1
ATOM 689 C C . ILE A 1 87 ? -2.968 5.618 -11.857 1.00 95.19 87 ILE A C 1
ATOM 691 O O . ILE A 1 87 ? -3.041 5.831 -13.068 1.00 95.19 87 ILE A O 1
ATOM 695 N N . TYR A 1 88 ? -2.975 4.385 -11.357 1.00 94.50 88 TYR A N 1
ATOM 696 C CA . TYR A 1 88 ? -3.096 3.158 -12.141 1.00 94.50 88 TYR A CA 1
ATOM 697 C C . TYR A 1 88 ? -4.439 2.482 -11.834 1.00 94.50 88 TYR A C 1
ATOM 699 O O . TYR A 1 88 ? -4.623 1.885 -10.771 1.00 94.50 88 TYR A O 1
ATOM 707 N N . ARG A 1 89 ? -5.399 2.587 -12.762 1.00 96.00 89 ARG A N 1
ATOM 708 C CA . ARG A 1 89 ? -6.762 2.025 -12.624 1.00 96.00 89 ARG A CA 1
ATOM 709 C C . ARG A 1 89 ? -6.892 0.613 -13.201 1.00 96.00 89 ARG A C 1
ATOM 711 O O . ARG A 1 89 ? -7.791 -0.127 -12.823 1.00 96.00 89 ARG A O 1
ATOM 718 N N . GLN A 1 90 ? -5.965 0.210 -14.068 1.00 94.88 90 GLN A N 1
ATOM 719 C CA . GLN A 1 90 ? -5.963 -1.077 -14.770 1.00 94.88 90 GLN A CA 1
ATOM 720 C C . GLN A 1 90 ? -5.733 -2.303 -13.867 1.00 94.88 90 GLN A C 1
ATOM 722 O O . GLN A 1 90 ? -5.760 -3.428 -14.354 1.00 94.88 90 GLN A O 1
ATOM 727 N N . PHE A 1 91 ? -5.474 -2.100 -12.572 1.00 96.38 91 PHE A N 1
ATOM 728 C CA . PHE A 1 91 ? -5.230 -3.170 -11.601 1.00 96.38 91 PHE A CA 1
ATOM 729 C C . PHE A 1 91 ? -6.349 -3.299 -10.557 1.00 96.38 91 PHE A C 1
ATOM 731 O O . PHE A 1 91 ? -6.107 -3.802 -9.458 1.00 96.38 91 PHE A O 1
ATOM 738 N N . GLU A 1 92 ? -7.562 -2.828 -10.863 1.00 96.88 92 GLU A N 1
ATOM 739 C CA . GLU A 1 92 ? -8.718 -2.981 -9.975 1.00 96.88 92 GLU A CA 1
ATOM 740 C C . GLU A 1 92 ? -8.934 -4.461 -9.619 1.00 96.88 92 GLU A C 1
ATOM 742 O O . GLU A 1 92 ? -9.034 -5.316 -10.496 1.00 96.88 92 GLU A O 1
ATOM 747 N N . LYS A 1 93 ? -8.978 -4.765 -8.313 1.00 96.31 93 LYS A N 1
ATOM 748 C CA . LYS A 1 93 ? -9.068 -6.133 -7.760 1.00 96.31 93 LYS A CA 1
ATOM 749 C C . LYS A 1 93 ? -7.952 -7.091 -8.209 1.00 96.31 93 LYS A C 1
ATOM 751 O O . LYS A 1 93 ? -8.069 -8.302 -8.026 1.00 96.31 93 LYS A O 1
ATOM 756 N N . GLU A 1 94 ? -6.842 -6.565 -8.722 1.00 97.31 94 GLU A N 1
ATOM 757 C CA . GLU A 1 94 ? -5.672 -7.326 -9.157 1.00 97.31 94 GLU A CA 1
ATOM 758 C C . GLU A 1 94 ? -4.427 -6.990 -8.308 1.00 97.31 94 GLU A C 1
ATOM 760 O O . GLU A 1 94 ? -3.415 -6.490 -8.819 1.00 97.31 94 GLU A O 1
ATOM 765 N N . PRO A 1 95 ? -4.442 -7.280 -6.992 1.00 97.19 95 PRO A N 1
ATOM 766 C CA . PRO A 1 95 ? -3.452 -6.748 -6.055 1.00 97.19 95 PRO A CA 1
ATOM 767 C C . PRO A 1 95 ? -2.025 -7.209 -6.360 1.00 97.19 95 PRO A C 1
ATOM 769 O O . PRO A 1 95 ? -1.085 -6.424 -6.250 1.00 97.19 95 PRO A O 1
ATOM 772 N N . LYS A 1 96 ? -1.839 -8.456 -6.812 1.00 97.19 96 LYS A N 1
ATOM 773 C CA . LYS A 1 96 ? -0.507 -8.973 -7.163 1.00 97.19 96 LYS A CA 1
ATOM 774 C C . LYS A 1 96 ? 0.106 -8.220 -8.346 1.00 97.19 96 LYS A C 1
ATOM 776 O O . LYS A 1 96 ? 1.299 -7.919 -8.322 1.00 97.19 96 LYS A O 1
ATOM 781 N N . LYS A 1 97 ? -0.692 -7.907 -9.379 1.00 96.56 97 LYS A N 1
ATOM 782 C CA . LYS A 1 97 ? -0.222 -7.132 -10.539 1.00 96.56 97 LYS A CA 1
ATOM 783 C C . LYS A 1 97 ? 0.064 -5.684 -10.141 1.00 96.56 97 LYS A C 1
ATOM 785 O O . LYS A 1 97 ? 1.124 -5.176 -10.498 1.00 96.56 97 LYS A O 1
ATOM 790 N N . ALA A 1 98 ? -0.810 -5.076 -9.334 1.00 97.81 98 ALA A N 1
ATOM 791 C CA . ALA A 1 98 ? -0.610 -3.737 -8.781 1.00 97.81 98 ALA A CA 1
ATOM 792 C C . ALA A 1 98 ? 0.713 -3.616 -8.006 1.00 97.81 98 ALA A C 1
ATOM 794 O O . ALA A 1 98 ? 1.515 -2.728 -8.288 1.00 97.81 98 ALA A O 1
ATOM 795 N N . ILE A 1 99 ? 0.973 -4.535 -7.068 1.00 97.88 99 ILE A N 1
ATOM 796 C CA . ILE A 1 99 ? 2.190 -4.528 -6.242 1.00 97.88 99 ILE A CA 1
ATOM 797 C C . ILE A 1 99 ? 3.437 -4.663 -7.118 1.00 97.88 99 ILE A C 1
ATOM 799 O O . ILE A 1 99 ? 4.352 -3.851 -7.005 1.00 97.88 99 ILE A O 1
ATOM 803 N N . LYS A 1 100 ? 3.460 -5.631 -8.042 1.00 97.25 100 LYS A N 1
ATOM 804 C CA . LYS A 1 100 ? 4.594 -5.819 -8.962 1.00 97.25 100 LYS A CA 1
ATOM 805 C C . LYS A 1 100 ? 4.837 -4.590 -9.836 1.00 97.25 100 LYS A C 1
ATOM 807 O O . LYS A 1 100 ? 5.986 -4.205 -10.041 1.00 97.25 100 LYS A O 1
ATOM 812 N N . HIS A 1 101 ? 3.769 -3.963 -10.330 1.00 95.56 101 HIS A N 1
ATOM 813 C CA . HIS A 1 101 ? 3.877 -2.739 -11.114 1.00 95.56 101 HIS A CA 1
ATOM 814 C C . HIS A 1 101 ? 4.487 -1.604 -10.285 1.00 95.56 101 HIS A C 1
ATOM 816 O O . HIS A 1 101 ? 5.490 -1.027 -10.700 1.00 95.56 101 HIS A O 1
ATOM 822 N N . LEU A 1 102 ? 3.955 -1.342 -9.087 1.00 95.81 102 LEU A N 1
ATOM 823 C CA . LEU A 1 102 ? 4.461 -0.303 -8.187 1.00 95.81 102 LEU A CA 1
ATOM 824 C C . LEU A 1 102 ? 5.912 -0.556 -7.751 1.00 95.81 102 LEU A C 1
ATOM 826 O O . LEU A 1 102 ? 6.687 0.391 -7.694 1.00 95.81 102 LEU A O 1
ATOM 830 N N . MET A 1 103 ? 6.319 -1.810 -7.525 1.00 95.62 103 MET A N 1
ATOM 831 C CA . MET A 1 103 ? 7.722 -2.170 -7.257 1.00 95.62 103 MET A CA 1
ATOM 832 C 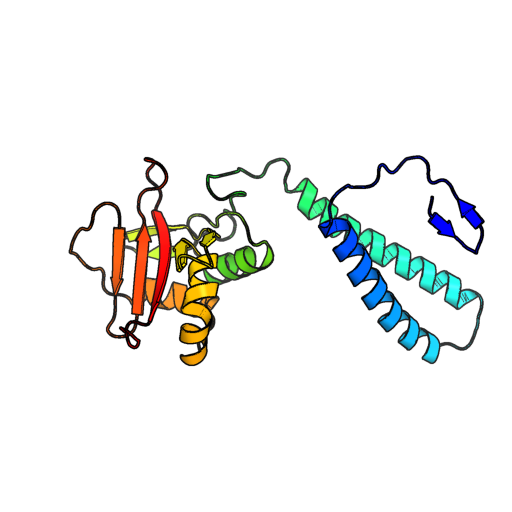C . MET A 1 103 ? 8.654 -1.867 -8.436 1.00 95.62 103 MET A C 1
ATOM 834 O O . MET A 1 103 ? 9.807 -1.494 -8.220 1.00 95.62 103 MET A O 1
ATOM 838 N N . LYS A 1 104 ? 8.166 -2.019 -9.675 1.00 93.62 104 LYS A N 1
ATOM 839 C CA . LYS A 1 104 ? 8.927 -1.702 -10.890 1.00 93.62 104 LYS A CA 1
ATOM 840 C C . LYS A 1 104 ? 9.083 -0.191 -11.068 1.00 93.62 104 LYS A C 1
ATOM 842 O O . LYS A 1 104 ? 10.195 0.279 -11.281 1.00 93.62 104 LYS A O 1
ATOM 847 N N . VAL A 1 105 ? 7.981 0.558 -10.998 1.00 92.31 105 VAL A N 1
ATOM 848 C CA . VAL A 1 105 ? 7.969 2.003 -11.307 1.00 92.31 105 VAL A CA 1
ATOM 849 C C . VAL A 1 105 ? 8.338 2.885 -10.112 1.00 92.31 105 VAL A C 1
ATOM 851 O O . VAL A 1 105 ? 8.673 4.049 -10.302 1.00 92.31 105 VAL A O 1
ATOM 854 N N . LYS A 1 106 ? 8.274 2.344 -8.887 1.00 94.88 106 LYS A N 1
ATOM 855 C CA . LYS A 1 106 ? 8.639 2.994 -7.616 1.00 94.88 106 LYS A CA 1
ATOM 856 C C . LYS A 1 106 ? 7.997 4.376 -7.403 1.00 94.88 106 LYS A C 1
ATOM 858 O O . LYS A 1 106 ? 8.629 5.281 -6.860 1.00 94.88 106 LYS A O 1
ATOM 863 N N . ARG A 1 107 ? 6.751 4.552 -7.858 1.00 94.19 107 ARG A N 1
ATOM 864 C CA . ARG A 1 107 ? 5.939 5.776 -7.710 1.00 94.19 107 ARG A CA 1
ATOM 865 C C . ARG A 1 107 ? 4.462 5.497 -7.994 1.00 94.19 107 ARG A C 1
ATOM 867 O O . ARG A 1 107 ? 4.146 4.508 -8.652 1.00 94.19 107 ARG A O 1
ATOM 874 N N . GLY A 1 108 ? 3.581 6.410 -7.601 1.00 95.50 108 GLY A N 1
ATOM 875 C CA . GLY A 1 108 ? 2.165 6.369 -7.959 1.00 95.50 108 GLY A CA 1
ATOM 876 C C . GLY A 1 108 ? 1.304 5.521 -7.031 1.00 95.50 108 GLY A C 1
ATOM 877 O O . GLY A 1 108 ? 1.724 5.091 -5.950 1.00 95.50 108 GLY A O 1
ATOM 878 N N . GLU A 1 109 ? 0.074 5.288 -7.475 1.00 97.19 109 GLU A N 1
ATOM 879 C CA . GLU A 1 109 ? -0.934 4.541 -6.735 1.00 97.19 109 GLU A CA 1
ATOM 880 C C . GLU A 1 109 ? -1.793 3.655 -7.634 1.00 97.19 109 GLU A C 1
ATOM 882 O O . GLU A 1 109 ? -2.282 4.072 -8.679 1.00 97.19 109 GLU A O 1
ATOM 887 N N . ALA A 1 110 ? -2.001 2.415 -7.205 1.00 97.81 110 ALA A N 1
ATOM 888 C CA . ALA A 1 110 ? -2.958 1.501 -7.799 1.00 97.81 110 ALA A CA 1
ATOM 889 C C . ALA A 1 110 ? -4.270 1.585 -7.013 1.00 97.81 110 ALA A C 1
ATOM 891 O O . ALA A 1 110 ? -4.398 1.034 -5.912 1.00 97.81 110 ALA A O 1
ATOM 892 N N . VAL A 1 111 ? -5.234 2.314 -7.567 1.00 97.69 111 VAL A N 1
ATOM 893 C CA . VAL A 1 111 ? -6.526 2.546 -6.913 1.00 97.69 111 VAL A CA 1
ATOM 894 C C . VAL A 1 111 ? -7.420 1.316 -7.017 1.00 97.69 111 VAL A C 1
ATOM 896 O O . VAL A 1 111 ? -7.402 0.612 -8.025 1.00 97.69 111 VAL A O 1
ATOM 899 N N . LYS A 1 112 ? -8.205 1.048 -5.967 1.00 97.88 112 LYS A N 1
ATOM 900 C CA . LYS A 1 112 ? -9.107 -0.116 -5.870 1.00 97.88 112 LYS A CA 1
ATOM 901 C C . LYS A 1 112 ? -8.424 -1.474 -6.106 1.00 97.88 112 LYS A C 1
ATOM 903 O O . LYS A 1 112 ? -9.079 -2.452 -6.471 1.00 97.88 112 LYS A O 1
ATOM 908 N N . ALA A 1 113 ? -7.109 -1.555 -5.905 1.00 98.12 113 ALA A N 1
ATOM 909 C CA . ALA A 1 113 ? -6.339 -2.771 -6.153 1.00 98.12 113 ALA A CA 1
ATOM 910 C C . ALA A 1 113 ? -6.728 -3.918 -5.206 1.00 98.12 113 ALA A C 1
ATOM 912 O O . ALA A 1 113 ? -6.663 -5.089 -5.574 1.00 98.12 113 ALA A O 1
ATOM 913 N N . LEU A 1 114 ? -7.156 -3.582 -3.990 1.00 97.88 114 LEU A N 1
ATOM 914 C CA . LEU A 1 114 ? -7.663 -4.514 -2.990 1.00 97.88 114 LEU A CA 1
ATOM 915 C C . LEU A 1 114 ? -9.153 -4.253 -2.744 1.00 97.88 114 LEU A C 1
ATOM 917 O O . LEU A 1 114 ? -9.627 -3.118 -2.832 1.00 97.88 114 LEU A O 1
ATOM 921 N N . TYR A 1 115 ? -9.887 -5.304 -2.388 1.00 96.12 115 TYR A N 1
ATOM 922 C CA . TYR A 1 115 ? -11.292 -5.214 -2.002 1.00 96.12 115 TYR A CA 1
ATOM 923 C C . TYR A 1 115 ? -11.619 -6.224 -0.907 1.00 96.12 115 TYR A C 1
ATOM 925 O O . TYR A 1 115 ? -11.180 -7.374 -0.970 1.00 96.12 115 TYR A O 1
ATOM 933 N N . ARG A 1 116 ? -12.424 -5.793 0.063 1.00 94.12 116 ARG A N 1
ATOM 934 C CA . ARG A 1 116 ? -12.973 -6.629 1.130 1.00 94.12 116 ARG A CA 1
ATOM 935 C C . ARG A 1 116 ? -14.375 -6.127 1.479 1.00 94.12 116 ARG A C 1
ATOM 937 O O . ARG A 1 116 ? -14.594 -4.922 1.477 1.00 94.12 116 ARG A O 1
ATOM 944 N N . SER A 1 117 ? -15.332 -7.008 1.753 1.00 93.56 117 SER A N 1
ATOM 945 C CA . SER A 1 117 ? -16.750 -6.624 1.887 1.00 93.56 117 SER A CA 1
ATOM 946 C C . SER A 1 117 ? -17.053 -5.693 3.071 1.00 93.56 117 SER A C 1
ATOM 948 O O . SER A 1 117 ? -17.870 -4.790 2.933 1.00 93.56 117 SER A O 1
ATOM 950 N N . ASP A 1 118 ? -16.381 -5.878 4.206 1.00 92.25 118 ASP A N 1
ATOM 951 C CA . ASP A 1 118 ? -16.546 -5.114 5.456 1.00 92.25 118 ASP A CA 1
ATOM 952 C C . ASP A 1 118 ? -15.676 -3.836 5.528 1.00 92.25 118 ASP A C 1
ATOM 954 O O . ASP A 1 118 ? -15.852 -3.021 6.433 1.00 92.25 118 ASP A O 1
ATOM 958 N N . VAL A 1 119 ? -14.762 -3.628 4.569 1.00 92.25 119 VAL A N 1
ATOM 959 C CA . VAL A 1 119 ? -13.879 -2.442 4.479 1.00 92.25 119 VAL A CA 1
ATOM 960 C C . VAL A 1 119 ? -14.126 -1.617 3.209 1.00 92.25 119 VAL A C 1
ATOM 962 O O . VAL A 1 119 ? -13.976 -0.394 3.214 1.00 92.25 119 VAL A O 1
ATOM 965 N N . GLY A 1 120 ? -14.514 -2.265 2.113 1.00 95.50 120 GLY A N 1
ATOM 966 C CA . GLY A 1 120 ? -14.613 -1.691 0.776 1.00 95.50 120 GLY A CA 1
ATOM 967 C C . GLY A 1 120 ? -13.313 -1.796 -0.026 1.00 95.50 120 GLY A C 1
ATOM 968 O O . GLY A 1 120 ? -12.487 -2.690 0.177 1.00 95.50 120 GLY A O 1
ATOM 969 N N . TYR A 1 121 ? -13.153 -0.886 -0.988 1.00 97.75 121 TYR A N 1
ATOM 970 C CA . TYR A 1 121 ? -11.940 -0.786 -1.797 1.00 97.75 121 TYR A CA 1
ATOM 971 C C . TYR A 1 121 ? -10.790 -0.167 -1.004 1.00 97.75 121 TYR A C 1
ATOM 973 O O . TYR A 1 121 ? -10.976 0.808 -0.272 1.00 97.75 121 TYR A O 1
ATOM 981 N N . ILE A 1 122 ? -9.596 -0.724 -1.192 1.00 98.00 122 ILE A N 1
ATOM 982 C CA . ILE A 1 122 ? -8.355 -0.249 -0.588 1.00 98.00 122 ILE A CA 1
ATOM 983 C C . ILE A 1 122 ? -7.344 -0.023 -1.715 1.00 98.00 122 ILE A C 1
ATOM 985 O O . ILE A 1 122 ? -7.075 -0.916 -2.525 1.00 98.00 122 ILE A O 1
ATOM 989 N N . ASP A 1 123 ? -6.777 1.176 -1.756 1.00 98.44 123 ASP A N 1
ATOM 990 C CA . ASP A 1 123 ? -5.722 1.537 -2.696 1.00 98.44 123 ASP A CA 1
ATOM 991 C C . ASP A 1 123 ? -4.364 1.002 -2.212 1.00 98.44 123 ASP A C 1
ATOM 993 O O . ASP A 1 123 ? -4.098 0.917 -1.007 1.00 98.44 123 ASP A O 1
ATOM 997 N N . ILE A 1 124 ? -3.468 0.679 -3.145 1.00 98.44 124 ILE A N 1
ATOM 998 C CA . ILE A 1 124 ? -2.056 0.415 -2.844 1.00 98.44 124 ILE A CA 1
ATOM 999 C C . ILE A 1 124 ? -1.251 1.593 -3.377 1.00 98.44 124 ILE A C 1
ATOM 1001 O O . ILE A 1 124 ? -1.248 1.857 -4.575 1.00 98.44 124 ILE A O 1
ATOM 1005 N N . VAL A 1 125 ? -0.556 2.297 -2.491 1.00 98.19 125 VAL A N 1
ATOM 1006 C CA . VAL A 1 125 ? 0.282 3.451 -2.844 1.00 98.19 125 VAL A CA 1
ATOM 1007 C C . VAL A 1 125 ? 1.749 3.064 -2.717 1.00 98.19 125 VAL A C 1
ATOM 1009 O O . VAL A 1 125 ? 2.094 2.256 -1.849 1.00 98.19 125 VAL A O 1
ATOM 1012 N N . TRP A 1 126 ? 2.625 3.637 -3.546 1.00 97.75 126 TRP A N 1
ATOM 1013 C CA . TRP A 1 126 ? 4.063 3.415 -3.378 1.00 97.75 126 TRP A CA 1
ATOM 1014 C C . TRP A 1 126 ? 4.548 3.942 -2.022 1.00 97.75 126 TRP A C 1
ATOM 1016 O O . TRP A 1 126 ? 5.095 3.185 -1.224 1.00 97.75 126 TRP A O 1
ATOM 1026 N N . GLY A 1 127 ? 4.245 5.205 -1.728 1.00 95.62 127 GLY A N 1
ATOM 1027 C CA . GLY A 1 127 ? 4.542 5.842 -0.450 1.00 95.62 127 GLY A CA 1
ATOM 1028 C C . GLY A 1 127 ? 6.022 6.128 -0.213 1.00 95.62 127 GLY A C 1
ATOM 1029 O O . GLY A 1 127 ? 6.808 6.277 -1.149 1.00 95.62 127 GLY A O 1
ATOM 1030 N N . GLU A 1 128 ? 6.388 6.255 1.056 1.00 93.81 128 GLU A N 1
ATOM 1031 C CA . GLU A 1 128 ? 7.701 6.727 1.486 1.00 93.81 128 GLU A CA 1
ATOM 1032 C C . GLU A 1 128 ? 8.191 5.969 2.718 1.00 93.81 128 GLU A C 1
ATOM 1034 O O . GLU A 1 128 ? 7.411 5.380 3.466 1.00 93.81 128 GLU A O 1
ATOM 1039 N N . ASN A 1 129 ? 9.498 6.006 2.937 1.00 92.56 129 ASN A N 1
ATOM 1040 C CA . ASN A 1 129 ? 10.132 5.494 4.138 1.00 92.56 129 ASN A CA 1
ATOM 1041 C C . ASN A 1 129 ? 11.387 6.322 4.397 1.00 92.56 129 ASN A C 1
ATOM 1043 O O . ASN A 1 129 ? 12.221 6.472 3.500 1.00 92.56 129 ASN A O 1
ATOM 1047 N N . ASP A 1 130 ? 11.474 6.882 5.597 1.00 90.88 130 ASP A N 1
ATOM 1048 C CA . ASP A 1 130 ? 12.655 7.573 6.090 1.00 90.88 130 ASP A CA 1
ATOM 1049 C C . ASP A 1 130 ? 13.569 6.548 6.783 1.00 90.88 130 ASP A C 1
ATOM 1051 O O . ASP A 1 130 ? 13.180 5.996 7.820 1.00 90.88 130 ASP A O 1
ATOM 1055 N N . PRO A 1 131 ? 14.776 6.288 6.247 1.00 85.75 131 PRO A N 1
ATOM 1056 C CA . PRO A 1 131 ? 15.686 5.286 6.795 1.00 85.75 131 PRO A CA 1
ATOM 1057 C C . PRO A 1 131 ? 16.225 5.657 8.183 1.00 85.75 131 PRO A C 1
ATOM 1059 O O . PRO A 1 131 ? 16.621 4.771 8.935 1.00 85.75 131 PRO A O 1
ATOM 1062 N N . ASN A 1 132 ? 16.223 6.943 8.550 1.00 86.38 132 ASN A N 1
ATOM 1063 C CA . ASN A 1 132 ? 16.750 7.396 9.837 1.00 86.38 132 ASN A CA 1
ATOM 1064 C C . ASN A 1 132 ? 15.714 7.245 10.949 1.00 86.38 132 ASN A C 1
ATOM 1066 O O . ASN A 1 132 ? 16.038 6.854 12.068 1.00 86.38 132 ASN A O 1
ATOM 1070 N N . THR A 1 133 ? 14.452 7.562 10.652 1.00 87.81 133 THR A N 1
ATOM 1071 C CA . THR A 1 133 ? 13.382 7.543 11.660 1.00 87.81 133 THR A CA 1
ATOM 1072 C C . THR A 1 133 ? 12.527 6.280 11.612 1.00 87.81 133 THR A C 1
ATOM 1074 O O . THR A 1 133 ? 11.717 6.059 12.516 1.00 87.81 133 THR A O 1
ATOM 1077 N N . ASN A 1 134 ? 12.675 5.449 10.571 1.00 80.44 134 ASN A N 1
ATOM 1078 C CA . ASN A 1 134 ? 11.812 4.300 10.276 1.00 80.44 134 ASN A CA 1
ATOM 1079 C C . ASN A 1 134 ? 10.315 4.657 10.265 1.00 80.44 134 ASN A C 1
ATOM 1081 O O . ASN A 1 134 ? 9.450 3.814 10.566 1.00 80.44 134 ASN A O 1
ATOM 1085 N N . LYS A 1 135 ? 10.010 5.921 9.948 1.00 88.44 135 LYS A N 1
ATOM 1086 C CA . LYS A 1 135 ? 8.661 6.429 9.714 1.00 88.44 135 LYS A CA 1
ATOM 1087 C C . LYS A 1 135 ? 8.396 6.410 8.217 1.00 88.44 135 LYS A C 1
ATOM 1089 O O . LYS A 1 135 ? 9.243 6.782 7.414 1.00 88.44 135 LYS A O 1
ATOM 1094 N N . GLY A 1 136 ? 7.203 5.973 7.853 1.00 92.38 136 GLY A N 1
ATOM 1095 C CA . GLY A 1 136 ? 6.819 5.843 6.462 1.00 92.38 136 GLY A CA 1
ATOM 1096 C C . GLY A 1 136 ? 5.418 5.281 6.321 1.00 92.38 136 GLY A C 1
ATOM 1097 O O . GLY A 1 136 ? 4.705 5.062 7.309 1.00 92.38 136 GLY A O 1
ATOM 1098 N N . PHE A 1 137 ? 5.025 5.067 5.076 1.00 95.19 137 PHE A N 1
ATOM 1099 C CA . PHE A 1 137 ? 3.766 4.441 4.713 1.00 95.19 137 PHE A CA 1
ATOM 1100 C C . PHE A 1 137 ? 3.834 3.844 3.306 1.00 95.19 137 PHE A C 1
ATOM 1102 O O . PHE A 1 137 ? 4.717 4.164 2.513 1.00 95.19 137 PHE A O 1
ATOM 1109 N N . GLY A 1 138 ? 2.841 3.025 2.977 1.00 97.12 138 GLY A N 1
ATOM 1110 C CA . GLY A 1 138 ? 2.690 2.445 1.653 1.00 97.12 138 GLY A CA 1
ATOM 1111 C C . GLY A 1 138 ? 3.621 1.265 1.416 1.00 97.12 138 GLY A C 1
ATOM 1112 O O . GLY A 1 138 ? 4.234 0.710 2.332 1.00 97.12 138 GLY A O 1
ATOM 1113 N N . LEU A 1 139 ? 3.700 0.864 0.154 1.00 97.88 139 LEU A N 1
ATOM 1114 C CA . LEU A 1 139 ? 4.420 -0.327 -0.269 1.00 97.88 139 LEU A CA 1
ATOM 1115 C C . LEU A 1 139 ? 5.933 -0.222 -0.029 1.00 97.88 139 LEU A C 1
ATOM 1117 O O . LEU A 1 139 ? 6.537 -1.199 0.408 1.00 97.88 139 LEU A O 1
ATOM 1121 N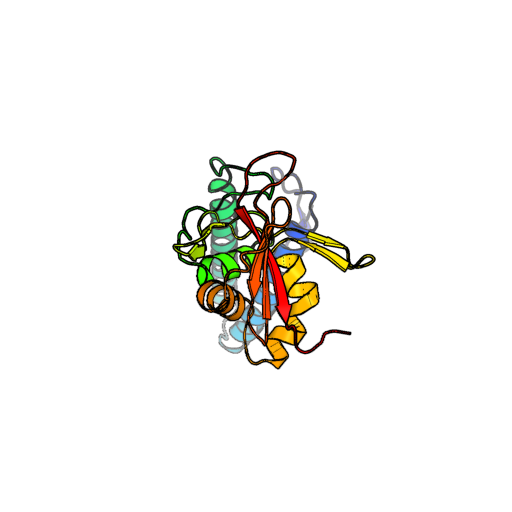 N . LYS A 1 140 ? 6.533 0.958 -0.235 1.00 96.50 140 LYS A N 1
ATOM 1122 C CA . LYS A 1 140 ? 7.954 1.205 0.043 1.00 96.50 140 LYS A CA 1
ATOM 1123 C C . LYS A 1 140 ? 8.283 0.920 1.508 1.00 96.50 140 LYS A C 1
ATOM 1125 O O . LYS A 1 140 ? 9.216 0.178 1.793 1.00 96.50 140 LYS A O 1
ATOM 1130 N N . HIS A 1 141 ? 7.479 1.456 2.428 1.00 95.25 141 HIS A N 1
ATOM 1131 C CA . HIS A 1 141 ? 7.659 1.237 3.862 1.00 95.25 141 HIS A CA 1
ATOM 1132 C C . HIS A 1 141 ? 7.544 -0.238 4.252 1.00 95.25 141 HIS A C 1
ATOM 1134 O O . HIS A 1 141 ? 8.358 -0.728 5.027 1.00 95.25 141 HIS A O 1
ATOM 1140 N N . ILE A 1 142 ? 6.570 -0.959 3.689 1.00 95.12 142 ILE A N 1
ATOM 1141 C CA . ILE A 1 142 ? 6.396 -2.399 3.935 1.00 95.12 142 ILE A CA 1
ATOM 1142 C C . ILE A 1 142 ? 7.627 -3.176 3.472 1.00 95.12 142 ILE A C 1
ATOM 1144 O O . ILE A 1 142 ? 8.145 -3.997 4.221 1.00 95.12 142 ILE A O 1
ATOM 1148 N N . ILE A 1 143 ? 8.109 -2.909 2.257 1.00 94.69 143 ILE A N 1
ATOM 1149 C CA . ILE A 1 143 ? 9.264 -3.611 1.690 1.00 94.69 143 ILE A CA 1
ATOM 1150 C C . ILE A 1 143 ? 10.518 -3.346 2.524 1.00 94.69 143 ILE A C 1
ATOM 1152 O O . ILE A 1 143 ? 11.195 -4.287 2.921 1.00 94.69 143 ILE A O 1
ATOM 1156 N N . GLU A 1 144 ? 10.820 -2.081 2.811 1.00 93.62 144 GLU A N 1
ATOM 1157 C CA . GLU A 1 144 ? 12.079 -1.716 3.469 1.00 93.62 144 GLU A CA 1
ATOM 1158 C C . GLU A 1 144 ? 12.103 -2.089 4.953 1.00 93.62 144 GLU A C 1
ATOM 1160 O O . GLU A 1 144 ? 13.155 -2.445 5.475 1.00 93.62 144 GLU A O 1
ATOM 1165 N N . LYS A 1 145 ? 10.955 -2.035 5.637 1.00 90.50 145 LYS A N 1
ATOM 1166 C CA . LYS A 1 145 ? 10.886 -2.303 7.077 1.00 90.50 145 LYS A CA 1
ATOM 1167 C C . LYS A 1 145 ? 10.533 -3.746 7.421 1.00 90.50 145 LYS A C 1
ATOM 1169 O O . LYS A 1 145 ? 10.999 -4.249 8.436 1.00 90.50 145 LYS A O 1
ATOM 1174 N N . HIS A 1 146 ? 9.706 -4.394 6.603 1.00 90.00 146 HIS A N 1
ATOM 1175 C CA . HIS A 1 146 ? 9.120 -5.705 6.902 1.00 90.00 146 HIS A CA 1
ATOM 1176 C C . HIS A 1 146 ? 9.398 -6.753 5.817 1.00 90.00 146 HIS A C 1
ATOM 1178 O O . HIS A 1 146 ? 9.027 -7.912 5.984 1.00 90.00 146 HIS A O 1
ATOM 1184 N N . GLY A 1 147 ? 10.060 -6.389 4.712 1.00 91.12 147 GLY A N 1
ATOM 1185 C CA . GLY A 1 147 ? 10.316 -7.299 3.594 1.00 91.12 147 GLY A CA 1
ATOM 1186 C C . GLY A 1 147 ? 11.128 -8.531 3.989 1.00 91.12 147 GLY A C 1
ATOM 1187 O O . GLY A 1 147 ? 10.769 -9.638 3.600 1.00 91.12 147 GLY A O 1
ATOM 1188 N N . GLU A 1 148 ? 12.166 -8.365 4.813 1.00 90.38 148 GLU A N 1
ATOM 1189 C CA . GLU A 1 148 ? 12.976 -9.497 5.288 1.00 90.38 148 GLU A CA 1
ATOM 1190 C C . GLU A 1 148 ? 12.187 -10.427 6.220 1.00 90.38 148 GLU A C 1
ATOM 1192 O O . GLU A 1 148 ? 12.274 -11.644 6.081 1.00 90.38 148 GLU A O 1
ATOM 1197 N N . GLU A 1 149 ? 11.353 -9.886 7.113 1.00 88.19 149 GLU A N 1
ATOM 1198 C CA . GLU A 1 149 ? 10.476 -10.682 7.990 1.00 88.19 149 GLU A CA 1
ATOM 1199 C C . GLU A 1 149 ? 9.458 -11.491 7.165 1.00 88.19 149 GLU A C 1
ATOM 1201 O O . GLU A 1 149 ? 9.249 -12.684 7.396 1.00 88.19 149 GLU A O 1
ATOM 1206 N N . ILE A 1 150 ? 8.864 -10.860 6.145 1.00 89.12 150 ILE A N 1
ATOM 1207 C CA . ILE A 1 150 ? 7.922 -11.494 5.211 1.00 89.12 150 ILE A CA 1
ATOM 1208 C C . ILE A 1 150 ? 8.617 -12.600 4.403 1.00 89.12 150 ILE A C 1
ATOM 1210 O O . ILE A 1 150 ? 8.060 -13.684 4.216 1.00 89.12 150 ILE A O 1
ATOM 1214 N N . LYS A 1 151 ? 9.857 -12.365 3.974 1.00 90.19 151 LYS A N 1
ATOM 1215 C CA . LYS A 1 151 ? 10.654 -13.357 3.251 1.00 90.19 151 LYS A CA 1
ATOM 1216 C C . LYS A 1 151 ? 11.049 -14.539 4.136 1.00 90.19 151 LYS A C 1
ATOM 1218 O O . LYS A 1 151 ? 10.990 -15.678 3.683 1.00 90.19 151 LYS A O 1
ATOM 1223 N N . GLN A 1 152 ? 11.399 -14.301 5.401 1.00 88.38 152 GLN A N 1
ATOM 1224 C CA . GLN A 1 152 ? 11.682 -15.360 6.382 1.00 88.38 152 GLN A CA 1
ATOM 1225 C C . GLN A 1 152 ? 10.460 -16.243 6.664 1.00 88.38 152 GLN A C 1
ATOM 1227 O O . GLN A 1 152 ? 10.605 -17.419 6.988 1.00 88.38 152 GLN A O 1
ATOM 1232 N N . LEU A 1 153 ? 9.254 -15.700 6.496 1.00 84.62 153 LEU A N 1
ATOM 1233 C CA . LEU A 1 153 ? 8.004 -16.458 6.510 1.00 84.62 153 LEU A CA 1
ATOM 1234 C C . LEU A 1 153 ? 7.764 -17.310 5.250 1.00 84.62 153 LEU A C 1
ATOM 1236 O O . LEU A 1 153 ? 6.797 -18.068 5.216 1.00 84.62 153 LEU A O 1
ATOM 1240 N N . GLY A 1 154 ? 8.605 -17.188 4.220 1.00 89.50 154 GLY A N 1
ATOM 1241 C CA . GLY A 1 154 ? 8.446 -17.886 2.945 1.00 89.50 154 GLY A CA 1
ATOM 1242 C C . GLY A 1 154 ? 7.449 -17.228 1.989 1.00 89.50 154 GLY A C 1
ATOM 1243 O O . GLY A 1 154 ? 7.014 -17.875 1.038 1.00 89.50 154 GLY A O 1
ATOM 1244 N N . PHE A 1 155 ? 7.077 -15.964 2.221 1.00 90.12 155 PHE A N 1
ATOM 1245 C CA . PHE A 1 155 ? 6.196 -15.217 1.327 1.00 90.12 155 PHE A CA 1
ATOM 1246 C C . PHE A 1 155 ? 6.944 -14.105 0.599 1.00 90.12 155 PHE A C 1
ATOM 1248 O O . PHE A 1 155 ? 7.853 -13.473 1.128 1.00 90.12 155 PHE A O 1
ATOM 1255 N N . GLU A 1 156 ? 6.477 -13.797 -0.605 1.00 93.06 156 GLU A N 1
ATOM 1256 C CA . GLU A 1 156 ? 6.775 -12.532 -1.265 1.00 93.06 156 GLU A CA 1
ATOM 1257 C C . GLU A 1 156 ? 5.785 -11.461 -0.791 1.00 93.06 156 GLU A C 1
ATOM 1259 O O . GLU A 1 156 ? 4.610 -11.748 -0.545 1.00 93.06 156 GLU A O 1
ATOM 1264 N N . VAL A 1 157 ? 6.207 -10.193 -0.743 1.00 93.50 157 VAL A N 1
ATOM 1265 C CA . VAL A 1 157 ? 5.332 -9.062 -0.358 1.00 93.50 157 VAL A CA 1
ATOM 1266 C C . VAL A 1 157 ? 4.058 -9.009 -1.216 1.00 93.50 157 VAL A C 1
ATOM 1268 O O . VAL A 1 157 ? 2.970 -8.724 -0.708 1.00 93.50 157 VAL A O 1
ATOM 1271 N N . ALA A 1 158 ? 4.182 -9.334 -2.508 1.00 94.06 158 ALA A N 1
ATOM 1272 C CA . ALA A 1 158 ? 3.069 -9.376 -3.456 1.00 94.06 158 ALA A CA 1
ATOM 1273 C C . ALA A 1 158 ? 2.009 -10.436 -3.120 1.00 94.06 158 ALA A C 1
ATOM 1275 O O . ALA A 1 158 ? 0.849 -10.256 -3.484 1.00 94.06 158 ALA A O 1
ATOM 1276 N N . ASP A 1 159 ? 2.387 -11.511 -2.429 1.00 93.06 159 ASP A N 1
ATOM 1277 C CA . ASP A 1 159 ? 1.472 -12.558 -1.976 1.00 93.06 159 ASP A CA 1
ATOM 1278 C C . ASP A 1 159 ? 0.981 -12.289 -0.551 1.00 93.06 159 ASP A C 1
ATOM 1280 O O . ASP A 1 159 ? -0.212 -12.411 -0.272 1.00 93.06 159 ASP A O 1
ATOM 1284 N N . PHE A 1 160 ? 1.881 -11.848 0.327 1.00 91.69 160 PHE A N 1
ATOM 1285 C CA . PHE A 1 160 ? 1.605 -11.602 1.738 1.00 91.69 160 PHE A CA 1
ATOM 1286 C C . PHE A 1 160 ? 0.496 -10.567 1.951 1.00 91.69 160 PHE A C 1
ATOM 1288 O O . PHE A 1 160 ? -0.481 -10.839 2.644 1.00 91.69 160 PHE A O 1
ATOM 1295 N N . ILE A 1 161 ? 0.595 -9.396 1.310 1.00 94.56 161 ILE A N 1
ATOM 1296 C CA . ILE A 1 161 ? -0.379 -8.304 1.473 1.00 94.56 161 ILE A CA 1
ATOM 1297 C C . ILE A 1 161 ? -1.823 -8.755 1.180 1.00 94.56 161 ILE A C 1
ATOM 1299 O O . ILE A 1 161 ? -2.672 -8.596 2.062 1.00 94.56 161 ILE A O 1
ATOM 1303 N N . PRO A 1 162 ? -2.157 -9.303 -0.010 1.00 94.38 162 PRO A N 1
ATOM 1304 C CA . PRO A 1 162 ? -3.530 -9.711 -0.291 1.00 94.38 162 PRO A CA 1
ATOM 1305 C C . PRO A 1 162 ? -4.008 -10.847 0.618 1.00 94.38 162 PRO A C 1
ATOM 1307 O O . PRO A 1 162 ? -5.167 -10.823 1.028 1.00 94.38 162 PRO A O 1
ATOM 1310 N N . ILE A 1 163 ? -3.139 -11.796 0.990 1.00 92.69 163 ILE A N 1
ATOM 1311 C CA . ILE A 1 163 ? -3.485 -12.858 1.950 1.00 92.69 163 ILE A CA 1
ATOM 1312 C C . ILE A 1 163 ? -3.885 -12.247 3.292 1.00 92.69 163 ILE A C 1
ATOM 1314 O O . ILE A 1 163 ? -4.944 -12.577 3.828 1.00 92.69 163 ILE A O 1
ATOM 1318 N N . CYS A 1 164 ? -3.079 -11.333 3.828 1.00 91.31 164 CYS A N 1
ATOM 1319 C CA . CYS A 1 164 ? -3.342 -10.707 5.117 1.00 91.31 164 CYS A CA 1
ATOM 1320 C C . CYS A 1 164 ? -4.598 -9.828 5.102 1.00 91.31 164 CYS A C 1
ATOM 1322 O O . CYS A 1 164 ? -5.363 -9.830 6.065 1.00 91.31 164 CYS A O 1
ATOM 1324 N N . VAL A 1 165 ? -4.846 -9.107 4.004 1.00 92.94 165 VAL A N 1
ATOM 1325 C CA . VAL A 1 165 ? -6.072 -8.315 3.840 1.00 92.94 165 VAL A CA 1
ATOM 1326 C C . VAL A 1 165 ? -7.309 -9.213 3.852 1.00 92.94 165 VAL A C 1
ATOM 1328 O O . VAL A 1 165 ? -8.291 -8.852 4.492 1.00 92.94 165 VAL A O 1
ATOM 1331 N N . GLN A 1 166 ? -7.276 -10.381 3.205 1.00 93.44 166 GLN A N 1
ATOM 1332 C CA . GLN A 1 166 ? -8.444 -11.269 3.165 1.00 93.44 166 GLN A CA 1
ATOM 1333 C C . GLN A 1 166 ? -8.637 -12.099 4.440 1.00 93.44 166 GLN A C 1
ATOM 1335 O O . GLN A 1 166 ? -9.765 -12.308 4.869 1.00 93.44 166 GLN A O 1
ATOM 1340 N N . SER A 1 167 ? -7.551 -12.559 5.062 1.00 91.75 167 SER A N 1
ATOM 1341 C CA . SER A 1 167 ? -7.604 -13.465 6.222 1.00 91.75 167 SER A CA 1
ATOM 1342 C C . SER A 1 167 ? -7.612 -12.762 7.581 1.00 91.75 167 SER A C 1
ATOM 1344 O O . SER A 1 167 ? -7.938 -13.389 8.588 1.00 91.75 167 SER A O 1
ATOM 1346 N N . GLY A 1 168 ? -7.242 -11.479 7.646 1.00 91.62 168 GLY A N 1
ATOM 1347 C CA . GLY A 1 168 ? -7.233 -10.732 8.902 1.00 91.62 168 GLY A CA 1
ATOM 1348 C C . GLY A 1 168 ? -8.636 -10.578 9.494 1.00 91.62 168 GLY A C 1
ATOM 1349 O O . GLY A 1 168 ? -9.618 -10.399 8.780 1.00 91.62 168 GLY A O 1
ATOM 1350 N N . VAL A 1 169 ? -8.750 -10.596 10.812 1.00 92.50 169 VAL A N 1
ATOM 1351 C CA . VAL A 1 169 ? -9.971 -10.220 11.527 1.00 92.50 169 VAL A CA 1
ATOM 1352 C C . VAL A 1 169 ? -10.000 -8.702 11.651 1.00 92.50 169 VAL A C 1
ATOM 1354 O O . VAL A 1 169 ? -9.005 -8.089 12.042 1.00 92.50 169 VAL A O 1
ATOM 1357 N N . LEU A 1 170 ? -11.126 -8.091 11.287 1.00 91.62 170 LEU A N 1
ATOM 1358 C CA . LEU A 1 170 ? -11.325 -6.65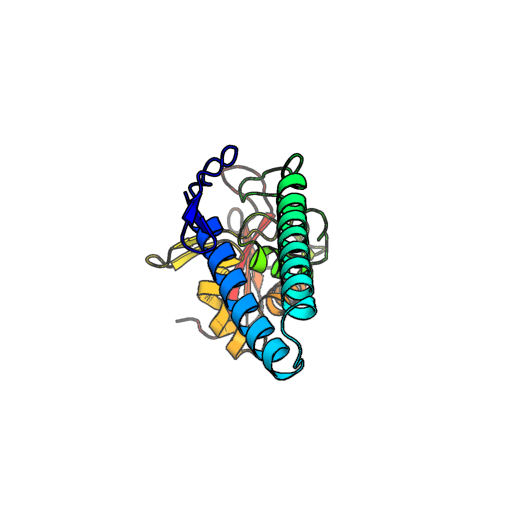4 11.432 1.00 91.62 170 LEU A CA 1
ATOM 1359 C C . LEU A 1 170 ? -11.356 -6.292 12.922 1.00 91.62 170 LEU A C 1
ATOM 1361 O O . LEU A 1 170 ? -12.219 -6.770 13.658 1.00 91.62 170 LEU A O 1
ATOM 1365 N N . ASP A 1 171 ? -10.430 -5.442 13.367 1.00 86.44 171 ASP A N 1
ATOM 1366 C CA . ASP A 1 171 ? -10.492 -4.891 14.721 1.00 86.44 171 ASP A CA 1
ATOM 1367 C C . ASP A 1 171 ? -11.614 -3.848 14.778 1.00 86.44 171 ASP A C 1
ATOM 1369 O O . ASP A 1 171 ? -11.513 -2.761 14.204 1.00 86.44 171 ASP A O 1
ATOM 1373 N N . ALA A 1 172 ? -12.692 -4.187 15.485 1.00 70.06 172 ALA A N 1
ATOM 1374 C CA . ALA A 1 172 ? -13.844 -3.313 15.686 1.00 70.06 172 ALA A CA 1
ATOM 1375 C C . ALA A 1 172 ? -13.516 -2.070 16.536 1.00 70.06 172 ALA A C 1
ATOM 1377 O O . ALA A 1 172 ? -14.327 -1.144 16.621 1.00 70.06 172 ALA A O 1
ATOM 1378 N N . LYS A 1 173 ? -12.338 -2.012 17.175 1.00 72.56 173 LYS A N 1
ATOM 1379 C CA . LYS A 1 173 ? -11.909 -0.839 17.939 1.00 72.56 173 LYS A CA 1
ATOM 1380 C C . LYS A 1 173 ? -11.525 0.288 16.988 1.00 72.56 173 LYS A C 1
ATOM 1382 O O . LYS A 1 173 ? -10.427 0.333 16.433 1.00 72.56 173 LYS A O 1
ATOM 1387 N N . ALA A 1 174 ? -12.431 1.251 16.857 1.00 58.62 174 ALA A N 1
ATOM 1388 C CA . ALA A 1 174 ? -12.204 2.455 16.079 1.00 58.62 174 ALA A CA 1
ATOM 1389 C C . ALA A 1 174 ? -10.984 3.224 16.613 1.00 58.62 174 ALA A C 1
ATOM 1391 O O . ALA A 1 174 ? -11.007 3.791 17.706 1.00 58.62 174 ALA A O 1
ATOM 1392 N N . LYS A 1 175 ? -9.915 3.292 15.814 1.00 72.75 175 LYS A N 1
ATOM 1393 C CA . LYS A 1 175 ? -8.885 4.323 15.976 1.00 72.75 175 LYS A CA 1
ATOM 1394 C C . LYS A 1 175 ? -9.065 5.346 14.872 1.00 72.75 175 LYS A C 1
ATOM 1396 O O . LYS A 1 175 ? -9.287 4.991 13.716 1.00 72.75 175 LYS A O 1
ATOM 1401 N N . LYS A 1 176 ? -8.953 6.625 15.233 1.00 83.00 176 LYS A N 1
ATOM 1402 C CA . LYS A 1 176 ? -9.153 7.756 14.321 1.00 83.00 176 LYS A CA 1
ATOM 1403 C C . LYS A 1 176 ? -8.417 7.523 12.991 1.00 83.00 176 LYS A C 1
ATOM 1405 O O . LYS A 1 176 ? -7.187 7.459 12.952 1.00 83.00 176 LYS A O 1
ATOM 1410 N N . ASN A 1 177 ? -9.197 7.396 11.918 1.00 89.25 177 ASN A N 1
ATOM 1411 C CA . ASN A 1 177 ? -8.762 7.256 10.525 1.00 89.25 177 ASN A CA 1
ATOM 1412 C C . ASN A 1 177 ? -7.893 6.030 10.188 1.00 89.25 177 ASN A C 1
ATOM 1414 O O . ASN A 1 177 ? -7.111 6.076 9.229 1.00 89.25 177 ASN A O 1
ATOM 1418 N N . LYS A 1 178 ? -7.981 4.952 10.975 1.00 92.56 178 LYS A N 1
ATOM 1419 C CA . LYS A 1 178 ? -7.262 3.700 10.717 1.00 92.56 178 LYS A CA 1
ATOM 1420 C C . LYS A 1 178 ? -8.172 2.496 10.907 1.00 92.56 178 LYS A C 1
ATOM 1422 O O . LYS A 1 178 ? -8.935 2.436 11.864 1.00 92.56 178 LYS A O 1
ATOM 1427 N N . ILE A 1 179 ? -8.016 1.530 10.016 1.00 92.88 179 ILE A N 1
ATOM 1428 C CA . ILE A 1 179 ? -8.610 0.202 10.090 1.00 92.88 179 ILE A CA 1
ATOM 1429 C C . ILE A 1 179 ? -7.468 -0.790 10.302 1.00 92.88 179 ILE A C 1
ATOM 1431 O O . ILE A 1 179 ? -6.424 -0.684 9.651 1.00 92.88 179 ILE A O 1
ATOM 1435 N N . PHE A 1 180 ? -7.659 -1.738 11.215 1.00 92.75 180 PHE A N 1
ATOM 1436 C CA . PHE A 1 180 ? -6.705 -2.812 11.465 1.00 92.75 180 PHE A CA 1
ATOM 1437 C C . PHE A 1 180 ? -7.325 -4.141 11.058 1.00 92.75 180 PHE A C 1
ATOM 1439 O O . PHE A 1 180 ? -8.457 -4.438 11.435 1.00 92.75 180 PHE A O 1
ATOM 1446 N N . LEU A 1 181 ? -6.571 -4.924 10.291 1.00 91.81 181 LEU A N 1
ATOM 1447 C CA . LEU A 1 181 ? -6.896 -6.315 9.992 1.00 91.81 181 LEU A CA 1
ATOM 1448 C C . LEU A 1 181 ? -5.802 -7.170 10.619 1.00 91.81 181 LEU A C 1
ATOM 1450 O O . LEU A 1 181 ? -4.629 -7.043 10.257 1.00 91.81 181 LEU A O 1
ATOM 1454 N N . GLU A 1 182 ? -6.168 -7.991 11.593 1.00 90.50 182 GLU A N 1
ATOM 1455 C CA . GLU A 1 182 ? -5.210 -8.656 12.473 1.00 90.50 182 GLU A CA 1
ATOM 1456 C C . GLU A 1 182 ? -5.414 -10.163 12.505 1.00 90.50 182 GLU A C 1
ATOM 1458 O O . GLU A 1 182 ? -6.525 -10.676 12.427 1.00 90.50 182 GLU A O 1
ATOM 1463 N N . SER A 1 183 ? -4.320 -10.886 12.679 1.00 86.19 183 SER A N 1
ATOM 1464 C CA . SER A 1 183 ? -4.343 -12.281 13.096 1.00 86.19 183 SER A CA 1
ATOM 1465 C C . SER A 1 183 ? -3.384 -12.466 14.269 1.00 86.19 183 SER A C 1
ATOM 1467 O O . SER A 1 183 ? -2.797 -11.509 14.773 1.00 86.19 183 SER A O 1
ATOM 1469 N N . LYS A 1 184 ? -3.167 -13.713 14.697 1.00 84.06 184 LYS A N 1
ATOM 1470 C CA . LYS A 1 184 ? -2.092 -14.020 15.651 1.00 84.06 184 LYS A CA 1
ATOM 1471 C C . LYS A 1 184 ? -0.694 -13.738 15.078 1.00 84.06 184 LYS A C 1
ATOM 1473 O O . LYS A 1 184 ? 0.244 -13.578 15.849 1.00 84.06 184 LYS A O 1
ATOM 1478 N N . MET A 1 185 ? -0.548 -13.706 13.750 1.00 82.19 185 MET A N 1
ATOM 1479 C CA . MET A 1 185 ? 0.749 -13.655 13.068 1.00 82.19 185 MET A CA 1
ATOM 1480 C C . MET A 1 185 ? 1.044 -12.315 12.404 1.00 82.19 185 MET A C 1
ATOM 1482 O O . MET A 1 185 ? 2.203 -11.980 12.230 1.00 82.19 185 MET A O 1
ATOM 1486 N N . PHE A 1 186 ? 0.035 -11.546 12.008 1.00 88.00 186 PHE A N 1
ATOM 1487 C CA . PHE A 1 186 ? 0.255 -10.329 11.231 1.00 88.00 186 PHE A CA 1
ATOM 1488 C C . PHE A 1 186 ? -0.737 -9.235 11.594 1.00 88.00 186 PHE A C 1
ATOM 1490 O O . PHE A 1 186 ? -1.828 -9.490 12.110 1.00 88.00 186 PHE A O 1
ATOM 1497 N N . ARG A 1 187 ? -0.370 -8.007 11.238 1.00 90.25 187 ARG A N 1
ATOM 1498 C CA . ARG A 1 187 ? -1.247 -6.843 11.249 1.00 90.25 187 ARG A CA 1
ATOM 1499 C C . ARG A 1 187 ? -1.112 -6.087 9.937 1.00 90.25 187 ARG A C 1
ATOM 1501 O O . ARG A 1 187 ? -0.017 -5.687 9.546 1.00 90.25 187 ARG A O 1
ATOM 1508 N N . ILE A 1 188 ? -2.251 -5.830 9.307 1.00 92.88 188 ILE A N 1
ATOM 1509 C CA . ILE A 1 188 ? -2.398 -4.855 8.231 1.00 92.88 188 ILE A CA 1
ATOM 1510 C C . ILE A 1 188 ? -3.007 -3.593 8.814 1.00 92.88 188 ILE A C 1
ATOM 1512 O O . ILE A 1 188 ? -3.983 -3.643 9.564 1.00 92.88 188 ILE A O 1
ATOM 1516 N N . VAL A 1 189 ? -2.438 -2.453 8.439 1.00 94.12 189 VAL A N 1
ATOM 1517 C CA . VAL A 1 189 ? -2.977 -1.140 8.771 1.00 94.12 189 VAL A CA 1
ATOM 1518 C C . VAL A 1 189 ? -3.433 -0.475 7.484 1.00 94.12 189 VAL A C 1
ATOM 1520 O O . VAL A 1 189 ? -2.641 -0.263 6.568 1.00 94.12 189 VAL A O 1
ATOM 1523 N N . VAL A 1 190 ? -4.705 -0.104 7.434 1.00 94.94 190 VAL A N 1
ATOM 1524 C CA . VAL A 1 190 ? -5.296 0.694 6.359 1.00 94.94 190 VAL A CA 1
ATOM 1525 C C . VAL A 1 190 ? -5.582 2.082 6.918 1.00 94.94 190 VAL A C 1
ATOM 1527 O O . VAL A 1 190 ? -6.174 2.215 7.988 1.00 94.94 190 VAL A O 1
ATOM 1530 N N . LYS A 1 191 ? -5.145 3.133 6.227 1.00 94.69 191 LYS A N 1
ATOM 1531 C CA . LYS A 1 191 ? -5.470 4.522 6.581 1.00 94.69 191 LYS A CA 1
ATOM 1532 C C . LYS A 1 191 ? -6.676 4.959 5.756 1.00 94.69 191 LYS A C 1
ATOM 1534 O O . LYS A 1 191 ? -6.736 4.621 4.583 1.00 94.69 191 LYS A O 1
ATOM 1539 N N . THR A 1 192 ? -7.614 5.694 6.353 1.00 93.69 192 THR A N 1
ATOM 1540 C CA . THR A 1 192 ? -8.858 6.144 5.686 1.00 93.69 192 THR A CA 1
ATOM 1541 C C . THR A 1 192 ? -8.892 7.647 5.385 1.00 93.69 192 THR A C 1
ATOM 1543 O O . THR A 1 192 ? -9.875 8.167 4.849 1.00 93.69 192 THR A O 1
ATOM 1546 N N . GLN A 1 193 ? -7.799 8.354 5.680 1.00 93.06 193 GLN A N 1
ATOM 1547 C CA . GLN A 1 193 ? -7.629 9.772 5.380 1.00 93.06 193 GLN A CA 1
ATOM 1548 C C . GLN A 1 193 ? -6.175 10.085 5.003 1.00 93.06 193 GLN A C 1
ATOM 1550 O O . GLN A 1 193 ? -5.242 9.609 5.656 1.00 93.06 193 GLN A O 1
ATOM 1555 N N . PHE A 1 194 ? -5.972 10.950 4.014 1.00 91.06 194 PHE A N 1
ATOM 1556 C CA . PHE A 1 194 ? -4.671 11.507 3.647 1.00 91.06 194 PHE A CA 1
ATOM 1557 C C . PHE A 1 194 ? -4.799 13.020 3.459 1.00 91.06 194 PHE A C 1
ATOM 1559 O O . PHE A 1 194 ? -5.745 13.470 2.825 1.00 91.06 194 PHE A O 1
ATOM 1566 N N . ASN A 1 195 ? -3.906 13.810 4.066 1.00 88.25 195 ASN A N 1
ATOM 1567 C CA . ASN A 1 195 ? -3.910 15.280 3.982 1.00 88.25 195 ASN A CA 1
ATOM 1568 C C . ASN A 1 195 ? -5.292 15.931 4.176 1.00 88.25 195 ASN A C 1
ATOM 1570 O O . ASN A 1 195 ? -5.712 16.792 3.410 1.00 88.25 195 ASN A O 1
ATOM 1574 N N . GLY A 1 196 ? -6.048 15.480 5.181 1.00 87.38 196 GLY A N 1
ATOM 1575 C CA . GLY A 1 196 ? -7.386 16.011 5.450 1.00 87.38 196 GLY A CA 1
ATOM 1576 C C . GLY A 1 196 ? -8.503 15.438 4.562 1.00 87.38 196 GLY A C 1
ATOM 1577 O O . GLY A 1 196 ? -9.669 15.543 4.931 1.00 87.38 196 GLY A O 1
ATOM 1578 N N . LYS A 1 197 ? -8.182 14.749 3.462 1.00 90.44 197 LYS A N 1
ATOM 1579 C CA . LYS A 1 197 ? -9.144 14.190 2.499 1.00 90.44 197 LYS A CA 1
ATOM 1580 C C . LYS A 1 197 ? -9.411 12.705 2.744 1.00 90.44 197 LYS A C 1
ATOM 1582 O O . LYS A 1 197 ? -8.522 11.967 3.170 1.00 90.44 197 LYS A O 1
ATOM 1587 N N . LYS A 1 198 ? -10.635 12.247 2.457 1.00 92.62 198 LYS A N 1
ATOM 1588 C CA . LYS A 1 198 ? -10.999 10.821 2.517 1.00 92.62 198 LYS A CA 1
ATOM 1589 C C . LYS A 1 198 ? -10.150 10.039 1.513 1.00 92.62 198 LYS A C 1
ATOM 1591 O O . LYS A 1 198 ? -10.205 10.320 0.320 1.00 92.62 198 LYS A O 1
ATOM 1596 N N . LYS A 1 199 ? -9.387 9.057 1.995 1.00 94.00 199 LYS A N 1
ATOM 1597 C CA . LYS A 1 199 ? -8.558 8.180 1.159 1.00 94.00 199 LYS A CA 1
ATOM 1598 C C . LYS A 1 199 ? -8.280 6.873 1.886 1.00 94.00 199 LYS A C 1
ATOM 1600 O O . LYS A 1 199 ? -7.664 6.900 2.946 1.00 94.00 199 LYS A O 1
ATOM 1605 N N . THR A 1 200 ? -8.719 5.755 1.315 1.00 95.88 200 THR A N 1
ATOM 1606 C CA . THR A 1 200 ? -8.557 4.421 1.906 1.00 95.88 200 THR A CA 1
ATOM 1607 C C . THR A 1 200 ? -7.401 3.698 1.238 1.00 95.88 200 THR A C 1
ATOM 1609 O O . THR A 1 200 ? -7.536 3.250 0.105 1.00 95.88 200 THR A O 1
ATOM 1612 N N . PHE A 1 201 ? -6.265 3.577 1.919 1.00 96.38 201 PHE A N 1
ATOM 1613 C CA . PHE A 1 201 ? -5.072 2.963 1.340 1.00 96.38 201 PHE A CA 1
ATOM 1614 C C . PHE A 1 201 ? -4.283 2.129 2.346 1.00 96.38 201 PHE A C 1
ATOM 1616 O O . PHE A 1 201 ? -4.338 2.356 3.561 1.00 96.38 201 PHE A O 1
ATOM 1623 N N . LEU A 1 202 ? -3.529 1.162 1.826 1.00 94.81 202 LEU A N 1
ATOM 1624 C CA . LEU A 1 202 ? -2.622 0.331 2.607 1.00 94.81 202 LEU A CA 1
ATOM 1625 C C . LEU A 1 202 ? -1.503 1.192 3.211 1.00 94.81 202 LEU A C 1
ATOM 1627 O O . LEU A 1 202 ? -0.640 1.700 2.498 1.00 94.81 202 LEU A O 1
ATOM 1631 N N . LEU A 1 203 ? -1.513 1.346 4.536 1.00 91.19 203 LEU A N 1
ATOM 1632 C CA . LEU A 1 203 ? -0.511 2.121 5.264 1.00 91.19 203 LEU A CA 1
ATOM 1633 C C . LEU A 1 203 ? 0.741 1.289 5.540 1.00 91.19 203 LEU A C 1
ATOM 1635 O O . LEU A 1 203 ? 1.847 1.766 5.315 1.00 91.19 203 LEU A O 1
ATOM 1639 N N . SER A 1 204 ? 0.563 0.096 6.106 1.00 90.69 204 SER A N 1
ATOM 1640 C CA . SER A 1 204 ? 1.654 -0.808 6.475 1.00 90.69 204 SER A CA 1
ATOM 1641 C C . SER A 1 204 ? 1.135 -2.239 6.668 1.00 90.69 204 SER A C 1
ATOM 1643 O O . SER A 1 204 ? -0.071 -2.460 6.806 1.00 90.69 204 SER A O 1
ATOM 1645 N N . ALA A 1 205 ? 2.054 -3.196 6.682 1.00 81.25 205 ALA A N 1
ATOM 1646 C CA . ALA A 1 205 ? 1.838 -4.626 6.828 1.00 81.25 205 ALA A CA 1
ATOM 1647 C C . ALA A 1 205 ? 3.054 -5.216 7.541 1.00 81.25 205 ALA A C 1
ATOM 1649 O O . ALA A 1 205 ? 4.168 -5.040 7.053 1.00 81.25 205 ALA A O 1
ATOM 1650 N N . PHE A 1 206 ? 2.856 -5.879 8.680 1.00 81.00 206 PHE A N 1
ATOM 1651 C CA . PHE A 1 206 ? 3.971 -6.446 9.436 1.00 81.00 206 PHE A CA 1
ATOM 1652 C C . PHE A 1 206 ? 3.605 -7.671 10.263 1.00 81.00 206 PHE A C 1
ATOM 1654 O O . PHE A 1 206 ? 2.441 -7.883 10.617 1.00 81.00 206 PHE A O 1
ATOM 1661 N N . ASP A 1 207 ? 4.629 -8.469 10.556 1.00 75.12 207 ASP A N 1
ATOM 1662 C CA . ASP A 1 207 ? 4.559 -9.653 11.402 1.00 75.12 207 ASP A CA 1
ATOM 1663 C C . ASP A 1 207 ? 4.448 -9.240 12.883 1.00 75.12 207 ASP A C 1
ATOM 1665 O O . ASP A 1 207 ? 5.125 -8.327 13.355 1.00 75.12 207 ASP A O 1
ATOM 1669 N N . LEU A 1 208 ? 3.553 -9.888 13.628 1.00 75.88 208 LEU A N 1
ATOM 1670 C CA . LEU A 1 208 ? 3.336 -9.638 15.056 1.00 75.88 208 LEU A CA 1
ATOM 1671 C C . LEU A 1 208 ? 4.169 -10.545 15.970 1.00 75.88 208 LEU A C 1
ATOM 1673 O O . LEU A 1 208 ? 4.233 -10.287 17.172 1.00 75.88 208 LEU A O 1
ATOM 1677 N N . ARG A 1 209 ? 4.799 -11.593 15.433 1.00 67.62 209 ARG A N 1
ATOM 1678 C CA . ARG A 1 209 ? 5.618 -12.550 16.195 1.00 67.62 209 ARG A CA 1
ATOM 1679 C C . ARG A 1 209 ? 6.927 -11.929 16.674 1.00 67.62 209 ARG A C 1
ATOM 1681 O O . ARG A 1 209 ? 7.439 -12.332 17.709 1.00 67.62 209 ARG A O 1
ATOM 1688 N N . TYR A 1 210 ? 7.410 -10.901 15.979 1.00 60.94 210 TYR A N 1
ATOM 1689 C CA . TYR A 1 210 ? 8.595 -10.127 16.350 1.00 60.94 210 TYR A CA 1
ATOM 1690 C C . TYR A 1 210 ? 8.244 -8.827 17.082 1.00 60.94 210 TYR A C 1
ATOM 1692 O O . TYR A 1 210 ? 8.907 -7.807 16.894 1.00 60.94 210 TYR A O 1
ATOM 1700 N N . LYS A 1 211 ? 7.206 -8.835 17.934 1.00 52.16 211 LYS A N 1
ATOM 1701 C CA . LYS A 1 211 ? 7.015 -7.748 18.906 1.00 52.16 211 LYS A CA 1
ATOM 1702 C C . LYS A 1 211 ? 8.259 -7.670 19.803 1.00 52.16 211 LYS A C 1
ATOM 1704 O O . LYS A 1 211 ? 8.384 -8.456 20.737 1.00 52.16 211 LYS A O 1
ATOM 1709 N N . LYS A 1 212 ? 9.171 -6.754 19.476 1.00 46.53 212 LYS A N 1
ATOM 1710 C CA . LYS A 1 212 ? 10.160 -6.228 20.419 1.00 46.53 212 LYS A CA 1
ATOM 1711 C C . LYS A 1 212 ? 9.463 -5.398 21.487 1.00 46.53 212 LYS A C 1
ATOM 1713 O O . LYS A 1 212 ? 8.471 -4.713 21.139 1.00 46.53 212 LYS A O 1
#

Sequence (212 aa):
MILVNGRKEKVEGFAPLKNDLAAEIVSDYDRLWERVSKNLKKIVSEKDTYLYNISKLKLKMRMKAASLQLDELSGANDQEIGDFGPIYRQFEKEPKKAIKHLMKVKRGEAVKALYRSDVGYIDIVWGENDPNTNKGFGLKHIIEKHGEEIKQLGFEVADFIPICVQSGVLDAKAKKNKIFLESKMFRIVVKTQFNGKKKTFLLSAFDLRYKK

Radius of gyration: 23.62 Å; chains: 1; bounding box: 55×37×64 Å

InterPro domains:
  IPR041092 Phage-Barnase-EndoU-ColicinE5/D-RelE-like nuclease [PF18809] (113-207)

Secondary structure (DSSP, 8-state):
-EEETTEEE---S-PPP--HHHHHHHHHHHHHHHHHHHHHTTT---HHHHHHHHHHHHHHHHHHHHHHHHHHHHTTSS--EETTEEEE-TTTT-HHHHHHHHHHH-SSEEEEEEEETTTEEEEEE--EE-TTT--EEHHHHHHHHHHHHHHHTT--HHHHHHHHHHHSEE--S-BTTEEEEE-SSEEEEEEEEETTEEEEEEEEEEESTT--

Foldseek 3Di:
DDQDPNDDDDDPDDDDDPDPVVVVVVVVLVVVLVVVVVVVVVVDDDDDVVVVVSVVVSVVVVVVVVVVVVCVVVVVPPFDQDPFGGEDAVQQCNQLVQLVVCVVVLTYKDWNNAADDVQGGAIAGSWDADPVVLDIWGSVSQCVPAVVVCVVVVDGPSVQVNCQVHPFDWDPPDDPQWTWGDDQFKIWIWGQDDPNHGHTYTTYIHTPVPPD

Organism: NCBI:txid1076179

pLDDT: mean 75.8, std 21.16, range [32.0, 98.44]